Protein AF-A0A5B6VIW7-F1 (afdb_monomer)

Sequence (184 aa):
MMRLHPPIPLLLPRKAEEDIEIHNFVVPKGARVLINAWAIGRDPNFWEEPDLFLPERFIRSTIDVKGRDFGLIPFGSGRQICPGLTLAMRMLHLTLGTLIYSFDRELEDGHDAVSCNRIIPDAIRTLRHHELALPWMPVSTTWRNHRKICNLHIFTSHRLDANQYLRRTRVEQLLADVRHSSRV

Nearest PDB structures (foldseek):
  7cb9-assembly1_A  TM=9.732E-01  e=5.973E-11  Salvia miltiorrhiza
  7x2q-assembly2_B  TM=9.374E-01  e=2.120E-10  Salvia miltiorrhiza
  2w0b-assembly1_A  TM=8.637E-01  e=7.583E-05  Mycobacterium tuberculosis H37Rv
  2w09-assembly1_A  TM=8.821E-01  e=3.426E-04  Mycobacterium tuberculosis H37Rv
  1h5z-assembly1_A  TM=8.675E-01  e=3.037E-04  Mycobacterium tuberculosis

Mean predicted aligned error: 12.1 Å

Radius of gyration: 20.39 Å; Cα contacts (8 Å, |Δi|>4): 160; chains: 1; bounding box: 51×37×56 Å

Foldseek 3Di:
DCLQPQPQQFAFWDFACAFDDDPNDTDHGGDIHTHRSNVLSQPCVVDPVSNDPDPVVCVPDPDDCAAPDVSHPSQHHDPLRHLCVLVVVVCVVLVVVCVCLVDPDDDDPDDPDDPDDDDPDPVCVPPVVLPVPLNNHDPDPVNVVVSCCSDVPPRDPVNVCVCVVVSVVVVVVSVVVVVVVVVD

pLDDT: mean 78.11, std 16.55, range [30.98, 96.62]

Secondary structure (DSSP, 8-state):
-TTTS-SSTT-SPEE-SS-EEETTEEE-TT-EE---HHHHTT-TTTSSSTTS--GGGGTT----SSSSSTT--TT--GGG--TTHHHHHHHHHHHHHHHHHH--S---TT--SSS-PPP--THHHHT-HHHHSTTTS-SSHHHHHHHHHIIIIIS-HHHHHTTHHHHHHHHHHHHHHHHHHTT-

Organism: NCBI:txid47621

Solvent-accessible surface area (backbone atoms only — not comparable to full-atom values): 11213 Å² total; per-residue (Å²): 108,53,46,81,58,33,93,46,42,44,54,76,76,41,66,36,90,46,73,44,77,54,95,93,38,78,44,48,54,66,40,78,46,69,48,54,42,42,56,46,29,45,33,66,92,80,31,82,69,35,88,59,94,60,72,67,74,56,63,92,44,88,75,46,59,85,27,80,36,80,61,36,34,66,44,39,43,71,96,74,34,50,83,56,50,65,54,50,54,53,49,49,53,50,52,52,51,48,49,64,64,74,52,87,68,80,80,70,91,82,75,92,79,78,89,77,80,80,80,82,62,70,66,50,64,76,72,50,40,52,74,73,35,80,92,54,44,67,97,43,73,66,46,51,50,52,49,46,47,39,53,70,65,60,54,24,68,69,56,61,46,70,54,40,61,63,53,47,52,52,52,49,53,50,53,52,52,49,62,54,61,76,74,110

InterPro domains:
  IPR001128 Cytochrome P450 [PF00067] (1-111)
  IPR002401 Cytochrome P450, E-class, group I [PR00463] (36-60)
  IPR002401 Cytochrome P450, E-class, group I [PR00463] (72-82)
  IPR002401 Cytochrome P450, E-class, group I [PR00463] (82-105)
  IPR036396 Cytochrome P450 superfamily [G3DSA:1.10.630.10] (1-133)
  IPR036396 Cytochrome P450 superfamily [SSF48264] (2-112)

Structure (mmCIF, N/CA/C/O backbone):
data_AF-A0A5B6VIW7-F1
#
_entry.id   AF-A0A5B6VIW7-F1
#
loop_
_atom_site.group_PDB
_atom_site.id
_atom_site.type_symbol
_atom_site.label_atom_id
_atom_site.label_alt_id
_atom_site.label_comp_id
_atom_site.label_asym_id
_atom_site.label_entity_id
_atom_site.label_seq_id
_atom_site.pdbx_PDB_ins_code
_atom_site.Cartn_x
_atom_site.Cartn_y
_atom_site.Cartn_z
_atom_site.occupancy
_atom_site.B_iso_or_equiv
_atom_site.auth_seq_id
_atom_site.auth_comp_id
_atom_site.auth_asym_id
_atom_site.auth_atom_id
_atom_site.pdbx_PDB_model_num
ATOM 1 N N . MET A 1 1 ? -0.367 -3.608 -12.686 1.00 78.38 1 MET A N 1
ATOM 2 C CA . MET A 1 1 ? 0.125 -4.752 -11.876 1.00 78.38 1 MET A CA 1
ATOM 3 C C . MET A 1 1 ? -0.510 -4.829 -10.483 1.00 78.38 1 MET A C 1
ATOM 5 O O . MET A 1 1 ? -1.278 -5.750 -10.251 1.00 78.38 1 MET A O 1
ATOM 9 N N . MET A 1 2 ? -0.253 -3.889 -9.559 1.00 90.00 2 MET A N 1
ATOM 10 C CA . MET A 1 2 ? -0.663 -4.034 -8.143 1.00 90.00 2 MET A CA 1
ATOM 11 C C . MET A 1 2 ? -2.179 -4.089 -7.884 1.00 90.00 2 MET A C 1
ATOM 13 O O . MET A 1 2 ? -2.582 -4.635 -6.863 1.00 90.00 2 MET A O 1
ATOM 17 N N . ARG A 1 3 ? -3.007 -3.555 -8.795 1.00 94.69 3 ARG A N 1
ATOM 18 C CA . ARG A 1 3 ? -4.473 -3.691 -8.750 1.00 94.69 3 ARG A CA 1
ATOM 19 C C . ARG A 1 3 ? -4.905 -5.161 -8.849 1.00 94.69 3 ARG A C 1
ATOM 21 O O . ARG A 1 3 ? -5.630 -5.655 -7.997 1.00 94.69 3 ARG A O 1
ATOM 28 N N . LEU A 1 4 ? -4.413 -5.860 -9.876 1.00 89.94 4 LEU A N 1
ATOM 29 C CA . LEU A 1 4 ? -4.734 -7.265 -10.138 1.00 89.94 4 LEU A CA 1
ATOM 30 C C . LEU A 1 4 ? -3.980 -8.216 -9.205 1.00 89.94 4 LEU A C 1
ATOM 32 O O . LEU A 1 4 ? -4.540 -9.218 -8.764 1.00 89.94 4 LEU A O 1
ATOM 36 N N . HIS A 1 5 ? -2.731 -7.905 -8.865 1.00 88.56 5 HIS A N 1
ATOM 37 C CA . HIS A 1 5 ? -1.871 -8.792 -8.080 1.00 88.56 5 HIS A CA 1
ATOM 38 C C . HIS A 1 5 ? -1.312 -8.072 -6.846 1.00 88.56 5 HIS A C 1
ATOM 40 O O . HIS A 1 5 ? -0.110 -7.795 -6.782 1.00 88.56 5 HIS A O 1
ATOM 46 N N . PRO A 1 6 ? -2.156 -7.733 -5.853 1.00 90.50 6 PRO A N 1
ATOM 47 C CA . PRO A 1 6 ? -1.667 -7.147 -4.616 1.00 90.50 6 PRO A CA 1
ATOM 48 C C . PRO A 1 6 ? -0.748 -8.146 -3.881 1.00 90.50 6 PRO A C 1
ATOM 50 O O . PRO A 1 6 ? -1.121 -9.311 -3.683 1.00 90.50 6 PRO A O 1
ATOM 53 N N . PRO A 1 7 ? 0.444 -7.717 -3.419 1.00 86.69 7 PRO A N 1
ATOM 54 C CA . PRO A 1 7 ? 1.335 -8.557 -2.620 1.00 86.69 7 PRO A CA 1
ATOM 55 C C . PRO A 1 7 ? 0.690 -9.099 -1.338 1.00 86.69 7 PRO A C 1
ATOM 57 O O . PRO A 1 7 ? 1.051 -10.173 -0.872 1.00 86.69 7 PRO A O 1
ATOM 60 N N . ILE A 1 8 ? -0.288 -8.378 -0.780 1.00 90.50 8 ILE A N 1
ATOM 61 C CA . ILE A 1 8 ? -1.022 -8.768 0.429 1.00 90.50 8 ILE A CA 1
ATOM 62 C C . ILE A 1 8 ? -2.534 -8.656 0.146 1.00 90.50 8 ILE A C 1
ATOM 64 O O . ILE A 1 8 ? -3.123 -7.611 0.415 1.00 90.50 8 ILE A O 1
ATOM 68 N N . PRO A 1 9 ? -3.180 -9.701 -0.414 1.00 90.06 9 PRO A N 1
ATOM 69 C CA . PRO A 1 9 ? -4.584 -9.664 -0.852 1.00 90.06 9 PRO A CA 1
ATOM 70 C C . PRO A 1 9 ? -5.600 -9.235 0.214 1.00 90.06 9 PRO A C 1
ATOM 72 O O . PRO A 1 9 ? -6.569 -8.557 -0.114 1.00 90.06 9 PRO A O 1
ATOM 75 N N . LEU A 1 10 ? -5.362 -9.597 1.480 1.00 92.88 10 LEU A N 1
ATOM 76 C CA . LEU A 1 10 ? -6.220 -9.258 2.627 1.00 92.88 10 LEU A CA 1
ATOM 77 C C . LEU A 1 10 ? -5.643 -8.144 3.525 1.00 92.88 10 LEU A C 1
ATOM 79 O O . LEU A 1 10 ? -6.143 -7.910 4.629 1.00 92.88 10 LEU A O 1
ATOM 83 N N . LEU A 1 11 ? -4.585 -7.470 3.055 1.00 92.00 11 LEU A N 1
ATOM 84 C CA . LEU A 1 11 ? -3.765 -6.527 3.820 1.00 92.00 11 LEU A CA 1
ATOM 85 C C . LEU A 1 11 ? -3.337 -7.081 5.197 1.00 92.00 11 LEU A C 1
ATOM 87 O O . LEU A 1 11 ? -3.412 -8.278 5.476 1.00 92.00 11 LEU A O 1
ATOM 91 N N . LEU A 1 12 ? -2.783 -6.212 6.041 1.00 89.19 12 LEU A N 1
ATOM 92 C CA . LEU A 1 12 ? -2.458 -6.562 7.420 1.00 89.19 12 LEU A CA 1
ATOM 93 C C . LEU A 1 12 ? -3.722 -6.438 8.283 1.00 89.19 12 LEU A C 1
ATOM 95 O O . LEU A 1 12 ? -4.433 -5.434 8.143 1.00 89.19 12 LEU A O 1
ATOM 99 N N . PRO A 1 13 ? -4.003 -7.409 9.175 1.00 89.31 13 PRO A N 1
ATOM 100 C CA . PRO A 1 13 ? -5.191 -7.362 10.013 1.00 89.31 13 PRO A CA 1
ATOM 101 C C . PRO A 1 13 ? -5.256 -6.092 10.860 1.00 89.31 13 PRO A C 1
ATOM 103 O O . PRO A 1 13 ? -4.277 -5.698 11.493 1.00 89.31 13 PRO A O 1
ATOM 106 N N . ARG A 1 14 ? -6.435 -5.475 10.907 1.00 88.81 14 ARG A N 1
ATOM 107 C CA . ARG A 1 14 ? -6.749 -4.363 11.808 1.00 88.81 14 ARG A CA 1
ATOM 108 C C . ARG A 1 14 ? 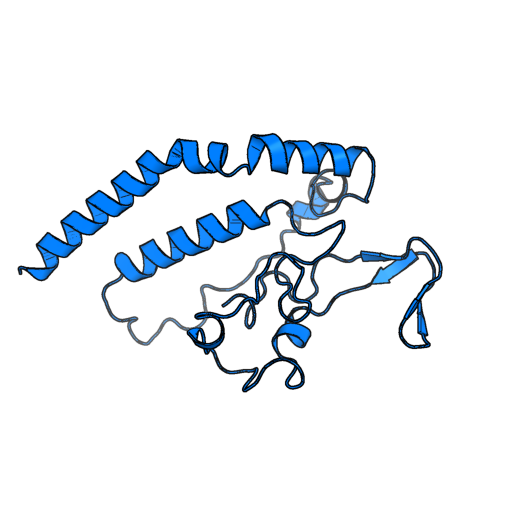-7.518 -4.881 13.019 1.00 88.81 14 ARG A C 1
ATOM 110 O O . ARG A 1 14 ? -8.103 -5.962 12.976 1.00 88.81 14 ARG A O 1
ATOM 117 N N . LYS A 1 15 ? -7.517 -4.105 14.099 1.00 88.75 15 LYS A N 1
ATOM 118 C CA . LYS A 1 15 ? -8.283 -4.384 15.314 1.00 88.75 15 LYS A CA 1
ATOM 119 C C . LYS A 1 15 ? -9.183 -3.191 15.611 1.00 88.75 15 LYS A C 1
ATOM 121 O O . LYS A 1 15 ? -8.690 -2.066 15.587 1.00 88.75 15 LYS A O 1
ATOM 126 N N . ALA A 1 16 ? -10.462 -3.437 15.876 1.00 90.88 16 ALA A N 1
ATOM 127 C CA . ALA A 1 16 ? -11.371 -2.402 16.358 1.00 90.88 16 ALA A CA 1
ATOM 128 C C . ALA A 1 16 ? -10.954 -1.969 17.776 1.00 90.88 16 ALA A C 1
ATOM 130 O O . ALA A 1 16 ? -10.774 -2.818 18.655 1.00 90.88 16 ALA A O 1
ATOM 131 N N . GLU A 1 17 ? -10.738 -0.671 17.994 1.00 89.00 17 GLU A N 1
ATOM 132 C CA . GLU A 1 17 ? -10.339 -0.133 19.309 1.00 89.00 17 GLU A CA 1
ATOM 133 C C . GLU A 1 17 ? -11.545 0.081 20.241 1.00 89.00 17 GLU A C 1
ATOM 135 O O . GLU A 1 17 ? -11.401 0.038 21.466 1.00 89.00 17 GLU A O 1
ATOM 140 N N . GLU A 1 18 ? -12.732 0.205 19.655 1.00 92.81 18 GLU A N 1
ATOM 141 C CA . GLU A 1 18 ? -14.033 0.391 20.291 1.00 92.81 18 GLU A CA 1
ATOM 142 C C . GLU A 1 18 ? -15.123 -0.285 19.449 1.00 92.81 18 GLU A C 1
ATOM 144 O O . GLU A 1 18 ? -14.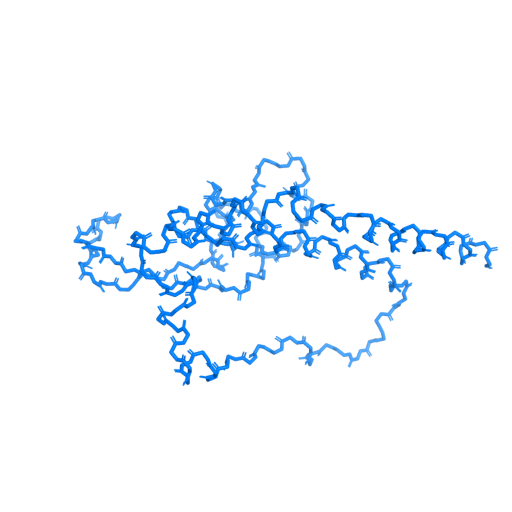847 -0.735 18.333 1.00 92.81 18 GLU A O 1
ATOM 149 N N . ASP A 1 19 ? -16.331 -0.390 20.001 1.00 95.56 19 ASP A N 1
ATOM 150 C CA . ASP A 1 19 ? -17.498 -0.830 19.239 1.00 95.56 19 ASP A CA 1
ATOM 151 C C . ASP A 1 19 ? -17.807 0.235 18.180 1.00 95.56 19 ASP A C 1
ATOM 153 O O . ASP A 1 19 ? -17.937 1.415 18.504 1.00 95.56 19 ASP A O 1
ATOM 157 N N . ILE A 1 20 ? -17.894 -0.168 16.912 1.00 94.69 20 ILE A N 1
ATOM 158 C CA . ILE A 1 20 ? -18.131 0.750 15.793 1.00 94.69 20 ILE A CA 1
ATOM 159 C C . ILE A 1 20 ? -19.186 0.192 14.846 1.00 94.69 20 ILE A C 1
ATOM 161 O O . ILE A 1 20 ? -19.167 -0.989 14.503 1.00 94.69 20 ILE A O 1
ATOM 165 N N . GLU A 1 21 ? -20.099 1.048 14.398 1.00 96.06 21 GLU A N 1
ATOM 166 C CA . GLU A 1 21 ? -21.105 0.692 13.401 1.00 96.06 21 GLU A CA 1
ATOM 167 C C . GLU A 1 21 ? -20.587 0.960 11.980 1.00 96.06 21 GLU A C 1
ATOM 169 O O . GLU A 1 21 ? -20.097 2.047 11.669 1.00 96.06 21 GLU A O 1
ATOM 174 N N . ILE A 1 22 ? -20.691 -0.042 11.104 1.00 92.56 22 ILE A N 1
ATOM 175 C CA . ILE A 1 22 ? -20.326 0.031 9.687 1.00 92.56 22 ILE A CA 1
ATOM 176 C C . ILE A 1 22 ? -21.493 -0.520 8.870 1.00 92.56 22 ILE A C 1
ATOM 178 O O . ILE A 1 22 ? -21.792 -1.706 8.960 1.00 92.56 22 ILE A O 1
ATOM 182 N N . HIS A 1 23 ? 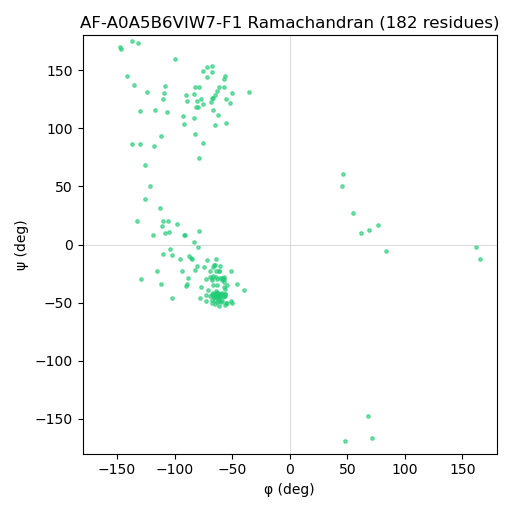-22.136 0.320 8.052 1.00 85.94 23 HIS A N 1
ATOM 183 C CA . HIS A 1 23 ? -23.263 -0.071 7.189 1.00 85.94 23 HIS A CA 1
ATOM 184 C C . HIS A 1 23 ? -24.320 -0.932 7.915 1.00 85.94 23 HIS A C 1
ATOM 186 O O . HIS A 1 23 ? -24.708 -1.989 7.423 1.00 85.94 23 HIS A O 1
ATOM 192 N N . ASN A 1 24 ? -24.769 -0.473 9.090 1.00 93.44 24 ASN A N 1
ATOM 193 C CA . ASN A 1 24 ? -25.745 -1.136 9.968 1.00 93.44 24 ASN A CA 1
ATOM 194 C C . ASN A 1 24 ? -25.256 -2.429 10.653 1.00 93.44 24 ASN A C 1
ATOM 196 O O . ASN A 1 24 ? -26.055 -3.163 11.234 1.00 93.44 24 ASN A O 1
ATOM 200 N N . PHE A 1 25 ? -23.952 -2.719 10.615 1.00 94.62 25 PHE A N 1
ATOM 201 C CA . PHE A 1 25 ? -23.336 -3.810 11.369 1.00 94.62 25 PHE A CA 1
ATOM 202 C C . PHE A 1 25 ? -22.470 -3.266 12.498 1.00 94.62 25 PHE A C 1
ATOM 204 O O . PHE A 1 25 ? -21.586 -2.443 12.270 1.00 94.62 25 PHE A O 1
ATOM 211 N N . VAL A 1 26 ? -22.666 -3.784 13.709 1.00 96.62 26 VAL A N 1
ATOM 212 C CA . VAL A 1 26 ? -21.779 -3.489 14.839 1.00 96.62 26 VAL A CA 1
ATOM 213 C C . VAL A 1 26 ? -20.547 -4.384 14.754 1.00 96.62 26 VAL A C 1
ATOM 215 O O . VAL A 1 26 ? -20.638 -5.609 14.836 1.00 96.62 26 VAL A O 1
ATOM 218 N N . VAL A 1 27 ? -19.379 -3.765 14.612 1.00 94.94 27 VAL A N 1
ATOM 219 C CA . VAL A 1 27 ? -18.077 -4.409 14.765 1.00 94.94 27 VAL A CA 1
ATOM 220 C C . VAL A 1 27 ? -17.636 -4.211 16.215 1.00 94.94 27 VAL A C 1
ATOM 222 O O . VAL A 1 27 ? -17.323 -3.082 16.599 1.00 94.94 27 VAL A O 1
ATOM 225 N N . PRO A 1 28 ? -17.604 -5.272 17.039 1.00 96.19 28 PRO A N 1
ATOM 226 C CA . PRO A 1 28 ? -17.287 -5.128 18.450 1.00 96.19 28 PRO A CA 1
ATOM 227 C C . PRO A 1 28 ? -15.808 -4.803 18.663 1.00 96.19 28 PRO A C 1
ATOM 229 O O . PRO A 1 28 ? -14.925 -5.214 17.898 1.00 96.19 28 PRO A O 1
ATOM 232 N N . LYS A 1 29 ? -15.520 -4.126 19.770 1.00 94.31 29 LYS A N 1
ATOM 233 C CA . LYS A 1 29 ? -14.179 -3.843 20.256 1.00 94.31 29 LYS A CA 1
ATOM 234 C C . LYS A 1 29 ? -13.354 -5.121 20.290 1.00 94.31 29 LYS A C 1
ATOM 236 O O . LYS A 1 29 ? -13.730 -6.148 20.847 1.00 94.31 29 LYS A O 1
ATOM 241 N N . GLY A 1 30 ? -12.163 -5.034 19.720 1.00 83.62 30 GLY A N 1
ATOM 242 C CA . GLY A 1 30 ? -11.226 -6.140 19.641 1.00 83.62 30 GLY A CA 1
ATOM 243 C C . GLY A 1 30 ? -11.448 -7.099 18.477 1.00 83.62 30 GLY A C 1
ATOM 244 O O . GLY A 1 30 ? -10.577 -7.946 18.260 1.00 83.62 30 GLY A O 1
ATOM 245 N N . ALA A 1 31 ? -12.518 -6.934 17.692 1.00 90.38 31 ALA A N 1
ATOM 246 C CA . ALA A 1 31 ? -12.707 -7.676 16.454 1.00 90.38 31 ALA A CA 1
ATOM 247 C C . ALA A 1 31 ? -11.529 -7.465 15.498 1.00 90.38 31 ALA A C 1
ATOM 249 O O . ALA A 1 31 ? -10.968 -6.369 15.382 1.00 90.38 31 ALA A O 1
ATOM 250 N N . ARG A 1 32 ? -11.165 -8.540 14.795 1.00 90.25 32 ARG A N 1
ATOM 251 C CA . ARG A 1 32 ? -10.155 -8.510 13.742 1.00 90.25 32 ARG A CA 1
ATOM 252 C C . ARG A 1 32 ? -10.831 -8.185 12.417 1.00 90.25 32 ARG A C 1
ATOM 254 O O . ARG A 1 32 ? -11.714 -8.916 11.987 1.00 90.25 32 ARG A O 1
ATOM 261 N N . VAL A 1 33 ? -10.373 -7.128 11.761 1.00 89.50 33 VAL A N 1
ATOM 262 C CA . VAL A 1 33 ? -10.898 -6.667 10.474 1.00 89.50 33 VAL A CA 1
ATOM 263 C C . VAL A 1 33 ? -9.853 -6.921 9.394 1.00 89.50 33 VAL A C 1
ATOM 265 O O . VAL A 1 33 ? -8.703 -6.489 9.514 1.00 89.50 33 VAL A O 1
ATOM 268 N N . LEU A 1 34 ? -10.248 -7.637 8.344 1.00 92.25 34 LEU A N 1
ATOM 269 C CA . LEU A 1 34 ? -9.435 -7.895 7.157 1.00 92.25 34 LEU A CA 1
ATOM 270 C C . LEU A 1 34 ? -10.000 -7.084 5.995 1.00 92.25 34 LEU A C 1
ATOM 272 O O . LEU A 1 34 ? -11.211 -7.042 5.803 1.00 92.25 34 LEU A O 1
ATOM 276 N N . ILE A 1 35 ? -9.125 -6.447 5.220 1.00 94.50 35 ILE A N 1
ATOM 277 C CA . ILE A 1 35 ? -9.533 -5.632 4.073 1.00 94.50 35 ILE A CA 1
ATOM 278 C C . ILE A 1 35 ? -9.173 -6.404 2.815 1.00 94.50 35 ILE A C 1
ATOM 280 O O . ILE A 1 35 ? -7.994 -6.603 2.525 1.00 94.50 35 ILE A O 1
ATOM 284 N N . ASN A 1 36 ? -10.181 -6.820 2.055 1.00 95.69 36 ASN A N 1
ATOM 285 C CA . ASN A 1 36 ? -9.981 -7.589 0.834 1.00 95.69 36 ASN A CA 1
ATOM 286 C C . ASN A 1 36 ? -9.572 -6.680 -0.339 1.00 95.69 36 ASN A C 1
ATOM 288 O O . ASN A 1 36 ? -10.365 -6.386 -1.231 1.00 95.69 36 ASN A O 1
ATOM 292 N N . ALA A 1 37 ? -8.318 -6.225 -0.331 1.00 95.81 37 ALA A N 1
ATOM 293 C CA . ALA A 1 37 ? -7.744 -5.401 -1.393 1.00 95.81 37 ALA A CA 1
ATOM 294 C C . ALA A 1 37 ? -7.778 -6.095 -2.767 1.00 95.81 37 ALA A C 1
ATOM 296 O O . ALA A 1 37 ? -7.868 -5.414 -3.785 1.00 95.81 37 ALA A O 1
ATOM 297 N N . TRP A 1 38 ? -7.731 -7.433 -2.807 1.00 94.69 38 TRP A N 1
ATOM 298 C CA . TRP A 1 38 ? -7.874 -8.198 -4.050 1.00 94.69 38 TRP A CA 1
ATOM 299 C C . TRP A 1 38 ? -9.271 -8.070 -4.662 1.00 94.69 38 TRP A C 1
ATOM 301 O O . TRP A 1 38 ? -9.368 -7.847 -5.868 1.00 94.69 38 TRP A O 1
ATOM 311 N N . ALA A 1 39 ? -10.323 -8.163 -3.840 1.00 94.06 39 ALA A N 1
ATOM 312 C CA . ALA A 1 39 ? -11.702 -7.984 -4.294 1.00 94.06 39 ALA A CA 1
ATOM 313 C C . ALA A 1 39 ? -11.975 -6.528 -4.682 1.00 94.06 39 ALA A C 1
ATOM 315 O O . ALA A 1 39 ? -12.512 -6.279 -5.751 1.00 94.06 39 ALA A O 1
ATOM 316 N N . ILE A 1 40 ? -11.520 -5.566 -3.872 1.00 96.38 40 ILE A N 1
ATOM 317 C CA . ILE A 1 40 ? -11.636 -4.128 -4.171 1.00 96.38 40 ILE A CA 1
ATOM 318 C C . ILE A 1 40 ? -10.982 -3.791 -5.516 1.00 96.38 40 ILE A C 1
ATOM 320 O O . ILE A 1 40 ? -11.552 -3.079 -6.338 1.00 96.38 40 ILE A O 1
ATOM 324 N N . GLY A 1 41 ? -9.791 -4.338 -5.775 1.00 95.06 41 GLY A N 1
ATOM 325 C CA . GLY A 1 41 ? -9.097 -4.150 -7.045 1.00 95.06 41 GLY A CA 1
ATOM 326 C C . GLY A 1 41 ? -9.829 -4.744 -8.251 1.00 95.06 41 GLY A C 1
ATOM 327 O O . GLY A 1 41 ? -9.436 -4.437 -9.371 1.00 95.06 41 GLY A O 1
ATOM 328 N N . ARG A 1 42 ? -10.858 -5.575 -8.046 1.00 94.88 42 ARG A N 1
ATOM 329 C CA . ARG A 1 42 ? -11.665 -6.248 -9.077 1.00 94.88 42 ARG A CA 1
ATOM 330 C C . ARG A 1 42 ? -13.145 -5.877 -9.038 1.00 94.88 42 ARG A C 1
ATOM 332 O O . ARG A 1 42 ? -13.934 -6.494 -9.740 1.00 94.88 42 ARG A O 1
ATOM 339 N N . ASP A 1 43 ? -13.532 -4.902 -8.225 1.00 95.62 43 ASP A N 1
ATOM 340 C CA . ASP A 1 43 ? -14.932 -4.514 -8.114 1.00 95.62 43 ASP A CA 1
ATOM 341 C C . ASP A 1 43 ? -15.414 -3.890 -9.438 1.00 95.62 43 ASP A C 1
ATOM 343 O O . ASP A 1 43 ? -14.904 -2.825 -9.807 1.00 95.62 43 ASP A O 1
ATOM 347 N N . PRO A 1 44 ? -16.378 -4.504 -10.154 1.00 95.75 44 PRO A N 1
ATOM 348 C CA . PRO A 1 44 ? -16.897 -3.962 -11.408 1.00 95.75 44 PRO A CA 1
ATOM 349 C C . PRO A 1 44 ? -17.646 -2.636 -11.218 1.00 95.75 44 PRO A C 1
ATOM 351 O O . PRO A 1 44 ? -17.812 -1.892 -12.179 1.00 95.75 44 PRO A O 1
ATOM 354 N N . ASN A 1 45 ? -18.069 -2.303 -9.991 1.00 94.69 45 ASN A N 1
ATOM 355 C CA . ASN A 1 45 ? -18.690 -1.010 -9.697 1.00 94.69 45 ASN A CA 1
ATOM 356 C C . ASN A 1 45 ? -17.671 0.139 -9.668 1.00 94.69 45 ASN A C 1
ATOM 358 O O . ASN A 1 45 ? -18.057 1.302 -9.760 1.00 94.69 45 ASN A O 1
ATOM 362 N N . PHE A 1 46 ? -16.379 -0.172 -9.514 1.00 93.94 46 PHE A N 1
ATOM 363 C CA . PHE A 1 46 ? -15.301 0.819 -9.483 1.00 93.94 46 PHE A CA 1
ATOM 364 C C . PHE A 1 46 ? -14.383 0.725 -10.709 1.00 93.94 46 PHE A C 1
ATOM 366 O O . PHE A 1 46 ? -13.869 1.739 -11.181 1.00 93.94 46 PHE A O 1
ATOM 373 N N . TRP A 1 47 ? -14.156 -0.482 -11.231 1.00 94.62 47 TRP A N 1
ATOM 374 C CA . TRP A 1 47 ? -13.248 -0.746 -12.342 1.00 94.62 47 TRP A CA 1
ATOM 375 C C . TRP A 1 47 ? -14.003 -1.297 -13.551 1.00 94.62 47 TRP A C 1
ATOM 377 O O . TRP A 1 47 ? -14.491 -2.421 -13.518 1.00 94.62 47 TRP A O 1
ATOM 387 N N . GLU A 1 48 ? -14.007 -0.548 -14.653 1.00 94.00 48 GLU A N 1
ATOM 388 C CA . GLU A 1 48 ? -14.414 -1.066 -15.965 1.00 94.00 48 GLU A CA 1
ATOM 389 C C . GLU A 1 48 ? -13.479 -2.204 -16.394 1.00 94.00 48 GLU A C 1
ATOM 391 O O . GLU A 1 48 ? -12.264 -2.070 -16.242 1.00 94.00 48 GLU A O 1
ATOM 396 N N . GLU A 1 49 ? -14.019 -3.311 -16.907 1.00 93.62 49 GLU A N 1
ATOM 397 C CA . GLU A 1 49 ? -13.250 -4.510 -17.286 1.00 93.62 49 GLU A CA 1
ATOM 398 C C . GLU A 1 49 ? -12.238 -4.932 -16.194 1.00 93.62 49 GLU A C 1
ATOM 400 O O . GLU A 1 49 ? -11.016 -4.910 -16.405 1.00 93.62 49 GLU A O 1
ATOM 405 N N . PRO A 1 50 ? -12.723 -5.266 -14.981 1.00 93.06 50 PRO A N 1
ATOM 406 C CA . PRO A 1 50 ? -11.884 -5.371 -13.792 1.00 93.06 50 PRO A CA 1
ATOM 407 C C . PRO A 1 50 ? -10.827 -6.471 -13.899 1.00 93.06 50 PRO A C 1
ATOM 409 O O . PRO A 1 50 ? -9.747 -6.333 -13.330 1.00 93.06 50 PRO A O 1
ATOM 412 N N . ASP A 1 51 ? -11.072 -7.540 -14.644 1.00 90.00 51 ASP A N 1
ATOM 413 C CA . ASP A 1 51 ? -10.128 -8.655 -14.735 1.00 90.00 51 ASP A CA 1
ATOM 414 C C . ASP A 1 51 ? -9.036 -8.452 -15.792 1.00 90.00 51 ASP A C 1
ATOM 416 O O . ASP A 1 51 ? -8.014 -9.138 -15.757 1.00 90.00 51 ASP A O 1
ATOM 420 N N . LEU A 1 52 ? -9.183 -7.460 -16.679 1.00 87.12 52 LEU A N 1
ATOM 421 C CA . LEU A 1 52 ? -8.201 -7.206 -17.726 1.00 87.12 52 LEU A CA 1
ATOM 422 C C . LEU A 1 52 ? -6.976 -6.448 -17.203 1.00 87.12 52 LEU A C 1
ATOM 424 O O . LEU A 1 52 ? -7.061 -5.442 -16.480 1.00 87.12 52 LEU A O 1
ATOM 428 N N . PHE A 1 53 ? -5.796 -6.907 -17.622 1.00 88.81 53 PHE A N 1
ATOM 429 C CA . PHE A 1 53 ? -4.555 -6.159 -17.459 1.00 88.81 53 PHE A CA 1
ATOM 430 C C . PHE A 1 53 ? -4.515 -5.022 -18.485 1.00 88.81 53 PHE A C 1
ATOM 432 O O . PHE A 1 53 ? -3.987 -5.171 -19.577 1.00 88.81 53 PHE A O 1
ATOM 439 N N . LEU A 1 54 ? -5.085 -3.879 -18.103 1.00 88.50 54 LEU A N 1
ATOM 440 C CA . LEU A 1 54 ? -5.128 -2.655 -18.909 1.00 88.50 54 LEU A CA 1
ATOM 441 C C . LEU A 1 54 ? -4.370 -1.532 -18.184 1.00 88.50 54 LEU A C 1
ATOM 443 O O . LEU A 1 54 ? -4.997 -0.801 -17.410 1.00 88.50 54 LEU A O 1
ATOM 447 N N . PRO A 1 55 ? -3.031 -1.421 -18.323 1.00 87.56 55 PRO A N 1
ATOM 448 C CA . PRO A 1 55 ? -2.239 -0.336 -17.733 1.00 87.56 55 PRO A CA 1
ATOM 449 C C . PRO A 1 55 ? -2.685 1.065 -18.166 1.00 87.56 55 PRO A C 1
ATOM 451 O O . PRO A 1 55 ? -2.568 2.012 -17.387 1.00 87.56 55 PRO A O 1
ATOM 454 N N . GLU A 1 56 ? -3.230 1.188 -19.374 1.00 88.00 56 GLU A N 1
ATOM 455 C CA . GLU A 1 56 ? -3.627 2.435 -20.028 1.00 88.00 56 GLU A CA 1
ATOM 456 C C . GLU A 1 56 ? -4.650 3.218 -19.204 1.00 88.00 56 GLU A C 1
ATOM 458 O O . GLU A 1 56 ? -4.607 4.445 -19.189 1.00 88.00 56 GLU A O 1
ATOM 463 N N . ARG A 1 57 ? -5.493 2.537 -18.414 1.00 91.12 57 ARG A N 1
ATOM 464 C CA . ARG A 1 57 ? -6.468 3.184 -17.512 1.00 91.12 57 ARG A CA 1
ATOM 465 C C . ARG A 1 57 ? -5.836 4.089 -16.452 1.00 91.12 57 ARG A C 1
ATOM 467 O O . ARG A 1 57 ? -6.528 4.882 -15.821 1.00 91.12 57 ARG A O 1
ATOM 474 N N . PHE A 1 58 ? -4.539 3.929 -16.196 1.00 90.62 58 PHE A N 1
ATOM 475 C CA . PHE A 1 58 ? -3.792 4.761 -15.255 1.00 90.62 58 PHE A CA 1
ATOM 476 C C . PHE A 1 58 ? -3.064 5.918 -15.944 1.00 90.62 58 PHE A C 1
ATOM 478 O O . PHE A 1 58 ? -2.616 6.846 -15.271 1.00 90.62 58 PHE A O 1
ATOM 485 N N . ILE A 1 59 ? -2.956 5.907 -17.275 1.00 88.38 59 ILE A N 1
ATOM 486 C CA . ILE A 1 59 ? -2.346 7.000 -18.031 1.00 88.38 59 ILE A CA 1
ATOM 487 C C . ILE A 1 59 ? -3.269 8.214 -17.918 1.00 88.38 59 ILE A C 1
ATOM 489 O O . ILE A 1 59 ? -4.443 8.142 -18.260 1.00 88.38 59 ILE A O 1
ATOM 493 N N . ARG A 1 60 ? -2.738 9.338 -17.416 1.00 83.31 60 ARG A N 1
ATOM 494 C CA . ARG A 1 60 ? -3.494 10.581 -17.139 1.00 83.31 60 ARG A CA 1
ATOM 495 C C . ARG A 1 60 ? -4.612 10.446 -16.093 1.00 83.31 60 ARG A C 1
ATOM 497 O O . ARG A 1 60 ? -5.366 11.395 -15.900 1.00 83.31 6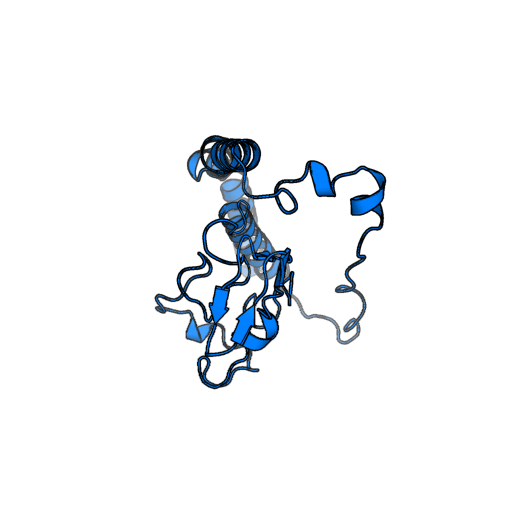0 ARG A O 1
ATOM 504 N N . SER A 1 61 ? -4.688 9.321 -15.387 1.00 88.44 61 SER A N 1
ATOM 505 C CA . SER A 1 61 ? -5.567 9.178 -14.229 1.00 88.44 61 SER A CA 1
ATOM 506 C C . SER A 1 61 ? -4.990 9.915 -13.021 1.00 88.44 61 SER A C 1
ATOM 508 O O . SER A 1 61 ? -3.773 10.021 -12.857 1.00 88.44 61 SER A O 1
ATOM 510 N N . THR A 1 62 ? -5.868 10.406 -12.151 1.00 92.06 62 THR A N 1
ATOM 511 C CA . THR A 1 62 ? -5.491 1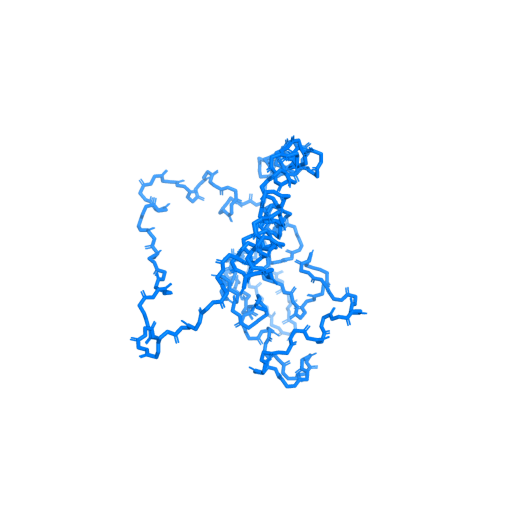0.955 -10.842 1.00 92.06 62 THR A CA 1
ATOM 512 C C . THR A 1 62 ? -5.383 9.883 -9.761 1.00 92.06 62 THR A C 1
ATOM 514 O O . THR A 1 62 ? -4.877 10.184 -8.681 1.00 92.06 62 THR A O 1
ATOM 517 N N . ILE A 1 63 ? -5.852 8.659 -10.039 1.00 92.75 63 ILE A N 1
ATOM 518 C CA . ILE A 1 63 ? -5.850 7.547 -9.087 1.00 92.75 63 ILE A CA 1
ATOM 519 C C . ILE A 1 63 ? -4.409 7.171 -8.751 1.00 92.75 63 ILE A C 1
ATOM 521 O O . ILE A 1 63 ? -3.600 6.899 -9.643 1.00 92.75 63 ILE A O 1
ATOM 525 N N . ASP A 1 64 ? -4.097 7.090 -7.461 1.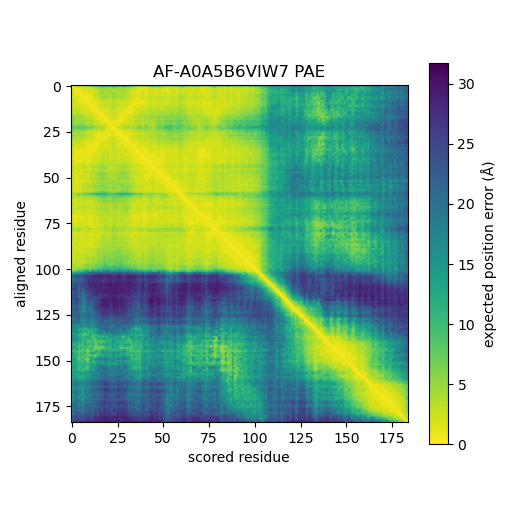00 91.25 64 ASP A N 1
ATOM 526 C CA . ASP A 1 64 ? -2.792 6.653 -6.993 1.00 91.25 64 ASP A CA 1
ATOM 527 C C . ASP A 1 64 ? -2.861 5.595 -5.885 1.00 91.25 64 ASP A C 1
ATOM 529 O O . ASP A 1 64 ? -3.908 5.201 -5.383 1.00 91.25 64 ASP A O 1
ATOM 533 N N . VAL A 1 65 ? -1.689 5.073 -5.523 1.00 93.50 65 VAL A N 1
ATOM 534 C CA . VAL A 1 65 ? -1.550 4.021 -4.507 1.00 93.50 65 VAL A CA 1
ATOM 535 C C . VAL A 1 65 ? -1.310 4.574 -3.101 1.00 93.50 65 VAL A C 1
ATOM 537 O O . VAL A 1 65 ? -0.999 3.810 -2.186 1.00 93.50 65 VAL A O 1
ATOM 540 N N . LYS A 1 66 ? -1.408 5.897 -2.899 1.00 92.12 66 LYS A N 1
ATOM 541 C CA . LYS A 1 66 ? -1.108 6.580 -1.624 1.00 92.12 66 LYS A CA 1
ATOM 542 C C . LYS A 1 66 ? -2.243 6.460 -0.607 1.00 92.12 66 LYS A C 1
ATOM 544 O O . LYS A 1 66 ? -2.218 7.135 0.423 1.00 92.1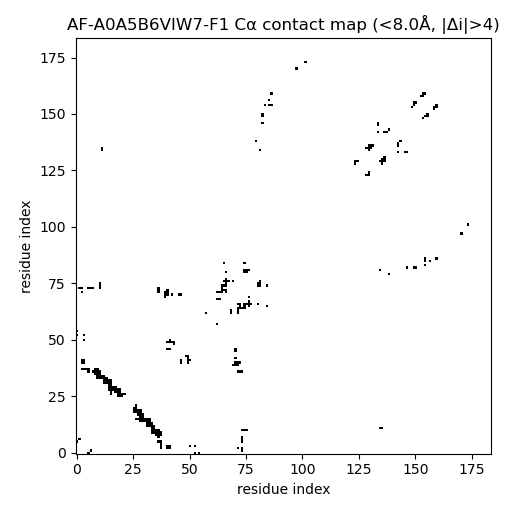2 66 LYS A O 1
ATOM 549 N N . GLY A 1 67 ? -3.218 5.594 -0.880 1.00 92.31 67 GLY A N 1
ATOM 550 C CA . GLY A 1 67 ? -4.313 5.257 0.019 1.00 92.31 67 GLY A CA 1
ATOM 551 C C . GLY A 1 67 ? -5.408 6.317 0.092 1.00 92.31 67 GLY A C 1
ATOM 552 O O . GLY A 1 67 ? -6.170 6.302 1.055 1.00 92.31 67 GLY A O 1
ATOM 553 N N . ARG A 1 68 ? -5.471 7.245 -0.870 1.00 93.94 68 ARG A N 1
ATOM 554 C CA . ARG A 1 68 ? -6.569 8.220 -0.993 1.00 93.94 68 ARG A CA 1
ATOM 555 C C . ARG A 1 68 ? -7.701 7.677 -1.861 1.00 93.94 68 ARG A C 1
ATOM 557 O O . ARG A 1 68 ? -8.861 7.920 -1.555 1.00 93.94 68 ARG A O 1
ATOM 564 N N . ASP A 1 69 ? -7.353 6.890 -2.874 1.00 94.31 69 ASP A N 1
ATOM 565 C CA . ASP A 1 69 ? -8.299 6.219 -3.756 1.00 94.31 69 ASP A CA 1
ATOM 566 C C . ASP A 1 69 ? -8.613 4.820 -3.220 1.00 94.31 69 ASP A C 1
ATOM 568 O O . ASP A 1 69 ? -7.810 3.892 -3.329 1.00 94.31 69 ASP A O 1
ATOM 572 N N . PHE A 1 70 ? -9.787 4.652 -2.608 1.00 94.75 70 PHE A N 1
ATOM 573 C CA . PHE A 1 70 ? -10.132 3.394 -1.938 1.00 94.75 70 PHE A CA 1
ATOM 574 C C . PHE A 1 70 ? -10.293 2.205 -2.888 1.00 94.75 70 PHE A C 1
ATOM 576 O O . PHE A 1 70 ? -10.125 1.077 -2.438 1.00 94.75 70 PHE A O 1
ATOM 583 N N . GLY A 1 71 ? -10.508 2.435 -4.187 1.00 93.94 71 GLY A N 1
ATOM 584 C CA . GLY A 1 71 ? -10.480 1.379 -5.202 1.00 93.94 71 GLY A CA 1
ATOM 585 C C . GLY A 1 71 ? -9.079 0.831 -5.511 1.00 93.94 71 GLY A C 1
ATOM 586 O O . GLY A 1 71 ? -8.961 -0.225 -6.133 1.00 93.94 71 GLY A O 1
ATOM 587 N N . LEU A 1 72 ? -8.005 1.502 -5.065 1.00 96.06 72 LEU A N 1
ATOM 588 C CA . LEU A 1 72 ? -6.617 1.073 -5.259 1.00 96.06 72 LEU A CA 1
ATOM 589 C C . LEU A 1 72 ? -5.771 1.248 -3.986 1.00 96.06 72 LEU A C 1
ATOM 591 O O . LEU A 1 72 ? -5.030 2.214 -3.818 1.00 96.06 72 LEU A O 1
ATOM 595 N N . ILE A 1 73 ? -5.796 0.245 -3.107 1.00 96.44 73 ILE A N 1
ATOM 596 C CA . ILE A 1 73 ? -5.096 0.286 -1.808 1.00 96.44 73 ILE A CA 1
ATOM 597 C C . ILE A 1 73 ? -4.058 -0.836 -1.605 1.00 96.44 73 ILE A C 1
ATOM 599 O O . ILE A 1 73 ? -4.047 -1.476 -0.551 1.00 96.44 73 ILE A O 1
ATOM 603 N N . PRO A 1 74 ? -3.123 -1.081 -2.548 1.00 94.94 74 PRO A N 1
ATOM 604 C CA . PRO A 1 74 ? -2.144 -2.170 -2.422 1.00 94.94 74 PRO A CA 1
ATOM 605 C C . PRO A 1 74 ? -1.166 -1.989 -1.246 1.00 94.94 74 PRO A C 1
ATOM 607 O O . PRO A 1 74 ? -0.541 -2.950 -0.805 1.00 94.94 74 PRO A O 1
ATOM 610 N N . PHE A 1 75 ? -1.053 -0.769 -0.713 1.00 95.56 75 PHE A N 1
ATOM 611 C CA . PHE A 1 75 ? -0.250 -0.426 0.466 1.00 95.56 75 PHE A CA 1
ATOM 612 C C . PHE A 1 75 ? -1.103 -0.117 1.709 1.00 95.56 75 PHE A C 1
ATOM 614 O O . PHE A 1 75 ? -0.583 0.359 2.724 1.00 95.56 75 PHE A O 1
ATOM 621 N N . GLY A 1 76 ? -2.409 -0.383 1.637 1.00 94.38 76 GLY A N 1
ATOM 622 C CA . GLY A 1 76 ? -3.393 0.044 2.622 1.00 94.38 76 GLY A CA 1
ATOM 623 C C . GLY A 1 76 ? -3.669 1.548 2.588 1.00 94.38 76 GLY A C 1
ATOM 624 O O . GLY A 1 76 ? -3.302 2.256 1.654 1.00 94.38 76 GLY A O 1
ATOM 625 N N . SER A 1 77 ? -4.342 2.034 3.630 1.00 94.62 77 SER A N 1
ATOM 626 C CA . SER A 1 77 ? -4.747 3.434 3.765 1.00 94.62 77 SER A CA 1
ATOM 627 C C . SER A 1 77 ? -4.726 3.891 5.234 1.00 94.62 77 SER A C 1
ATOM 629 O O . SER A 1 77 ? -4.581 3.094 6.178 1.00 94.62 77 SER A O 1
ATOM 631 N N . GLY A 1 78 ? -4.843 5.207 5.414 1.00 91.62 78 GLY A N 1
ATOM 632 C CA . GLY A 1 78 ? -5.044 5.875 6.689 1.00 91.62 78 GLY A CA 1
ATOM 633 C C . GLY A 1 78 ? -3.845 5.787 7.627 1.00 91.62 78 GLY A C 1
ATOM 634 O O . GLY A 1 78 ? -2.680 5.759 7.217 1.00 91.62 78 GLY A O 1
ATOM 635 N N . ARG A 1 79 ? -4.141 5.739 8.931 1.00 86.62 79 ARG A N 1
ATOM 636 C CA . ARG A 1 79 ? -3.123 5.819 9.988 1.00 86.62 79 ARG A CA 1
ATOM 637 C C . ARG A 1 79 ? -2.081 4.714 9.900 1.00 86.62 79 ARG A C 1
ATOM 639 O O . ARG A 1 79 ? -0.951 4.995 10.239 1.00 86.62 79 ARG A O 1
ATOM 646 N N . GLN A 1 80 ? -2.394 3.518 9.402 1.00 87.38 80 GLN A N 1
ATOM 647 C CA . GLN A 1 80 ? -1.414 2.427 9.260 1.00 87.38 80 GLN A CA 1
ATOM 648 C C . GLN A 1 80 ? -1.109 2.088 7.790 1.00 87.38 80 GLN A C 1
ATOM 650 O O . GLN A 1 80 ? -0.843 0.936 7.462 1.00 87.38 80 GLN A O 1
ATOM 655 N N . ILE A 1 81 ? -1.163 3.070 6.881 1.00 92.94 81 ILE A N 1
ATOM 656 C CA . ILE A 1 81 ? -0.624 2.879 5.524 1.00 92.94 81 ILE A CA 1
ATOM 657 C C . ILE A 1 81 ? 0.858 2.468 5.580 1.00 92.94 81 ILE A C 1
ATOM 659 O O . ILE A 1 81 ? 1.595 2.939 6.455 1.00 92.94 81 ILE A O 1
ATOM 663 N N . CYS A 1 82 ? 1.280 1.605 4.649 1.00 91.88 82 CYS A N 1
ATOM 664 C CA . CYS A 1 82 ? 2.643 1.085 4.569 1.00 91.88 82 CYS A CA 1
ATOM 665 C C . CYS A 1 82 ? 3.684 2.223 4.580 1.00 91.88 82 CYS A C 1
ATOM 667 O O . CYS A 1 82 ? 3.676 3.066 3.677 1.00 91.88 82 CYS A O 1
ATOM 669 N N . PRO A 1 83 ? 4.626 2.243 5.541 1.00 89.12 83 PRO A N 1
ATOM 670 C CA . PRO A 1 83 ? 5.684 3.254 5.566 1.00 89.12 83 PRO A CA 1
ATOM 671 C C . PRO A 1 83 ? 6.689 3.076 4.416 1.00 89.12 83 PRO A C 1
ATOM 673 O O . PRO A 1 83 ? 7.347 4.029 4.016 1.00 89.12 83 PRO A O 1
ATOM 676 N N . GLY A 1 84 ? 6.792 1.866 3.857 1.00 89.94 84 GLY A N 1
ATOM 677 C CA . GLY A 1 84 ? 7.699 1.538 2.758 1.00 89.94 84 GLY A CA 1
ATOM 678 C C . GLY A 1 84 ? 7.181 1.893 1.362 1.00 89.94 84 GLY A C 1
ATOM 679 O O . GLY A 1 84 ? 7.880 1.602 0.396 1.00 89.94 84 GLY A O 1
ATOM 680 N N . LEU A 1 85 ? 5.995 2.505 1.226 1.00 91.62 85 LEU A N 1
ATOM 681 C CA . LEU A 1 85 ? 5.367 2.804 -0.071 1.00 91.62 85 LEU A CA 1
ATOM 682 C C . LEU A 1 85 ? 6.325 3.519 -1.032 1.00 91.62 85 LEU A C 1
ATOM 684 O O . LEU A 1 85 ? 6.504 3.082 -2.166 1.00 91.62 85 LEU A O 1
ATOM 688 N N . THR A 1 86 ? 6.972 4.597 -0.579 1.00 89.31 86 THR A N 1
ATOM 689 C CA . THR A 1 86 ? 7.859 5.407 -1.429 1.00 89.31 86 THR A CA 1
ATOM 690 C C . THR A 1 86 ? 9.036 4.593 -1.961 1.00 89.31 86 THR A C 1
ATOM 692 O O . THR A 1 86 ? 9.372 4.686 -3.142 1.00 89.31 86 THR A O 1
ATOM 695 N N . LEU A 1 87 ? 9.649 3.777 -1.099 1.00 88.62 87 LEU A N 1
ATOM 696 C CA . LEU A 1 87 ? 10.753 2.902 -1.480 1.00 88.62 87 LEU A CA 1
ATOM 697 C C . LEU A 1 87 ? 10.270 1.806 -2.438 1.00 88.62 87 LEU A C 1
ATOM 699 O O . LEU A 1 87 ? 10.874 1.617 -3.489 1.00 88.62 87 LEU A O 1
ATOM 703 N N . ALA A 1 88 ? 9.160 1.140 -2.115 1.00 88.75 88 ALA A N 1
ATOM 704 C CA . ALA A 1 88 ? 8.583 0.076 -2.930 1.00 88.75 88 ALA A CA 1
ATOM 705 C C . ALA A 1 88 ? 8.251 0.556 -4.348 1.00 88.75 88 ALA A C 1
ATOM 707 O O . ALA A 1 88 ? 8.633 -0.099 -5.311 1.00 88.75 88 ALA A O 1
ATOM 708 N N . MET A 1 89 ? 7.626 1.729 -4.491 1.00 89.31 89 MET A N 1
ATOM 709 C CA . MET A 1 89 ? 7.314 2.303 -5.804 1.00 89.31 89 MET A CA 1
ATOM 710 C C . MET A 1 89 ? 8.568 2.625 -6.617 1.00 89.31 89 MET A C 1
ATOM 712 O O . MET A 1 89 ? 8.614 2.359 -7.814 1.00 89.31 89 MET A O 1
ATOM 716 N N . ARG A 1 90 ? 9.604 3.177 -5.976 1.00 85.38 90 ARG A N 1
ATOM 717 C CA . ARG A 1 90 ? 10.878 3.474 -6.645 1.00 85.38 90 ARG A CA 1
ATOM 718 C C . ARG A 1 90 ? 11.584 2.197 -7.094 1.00 85.38 90 ARG A C 1
ATOM 720 O O . ARG A 1 90 ? 12.039 2.147 -8.230 1.00 85.38 90 ARG A O 1
ATOM 727 N N . MET A 1 91 ? 11.646 1.179 -6.237 1.00 86.38 91 MET A N 1
ATOM 728 C CA . MET A 1 91 ? 12.233 -0.115 -6.594 1.00 86.38 91 MET A CA 1
ATOM 729 C C . MET A 1 91 ? 11.445 -0.787 -7.716 1.00 86.38 91 MET A C 1
ATOM 731 O O . MET A 1 91 ? 12.052 -1.211 -8.685 1.00 86.38 91 MET A O 1
ATOM 735 N N . LEU A 1 92 ? 10.110 -0.802 -7.643 1.00 85.75 92 LEU A N 1
ATOM 736 C CA . LEU A 1 92 ? 9.265 -1.410 -8.670 1.00 85.75 92 LEU A CA 1
ATOM 737 C C . LEU A 1 92 ? 9.498 -0.777 -10.046 1.00 85.75 92 LEU A C 1
ATOM 739 O O . LEU A 1 92 ? 9.713 -1.504 -11.008 1.00 85.75 92 LEU A O 1
ATOM 743 N N . HIS A 1 93 ? 9.498 0.557 -10.145 1.00 82.56 93 HIS A N 1
ATOM 744 C CA . HIS A 1 93 ? 9.748 1.235 -11.420 1.00 82.56 93 HIS A CA 1
ATOM 745 C C . HIS A 1 93 ? 11.162 0.981 -11.956 1.00 82.56 93 HIS A C 1
ATOM 747 O O . HIS A 1 93 ? 11.322 0.783 -13.155 1.00 82.56 93 HIS A O 1
ATOM 753 N N . LEU A 1 94 ? 12.179 0.973 -11.086 1.00 80.44 94 LEU A N 1
ATOM 754 C CA . LEU A 1 94 ? 13.560 0.704 -11.492 1.00 80.44 94 LEU A CA 1
ATOM 755 C C . LEU A 1 94 ? 13.735 -0.737 -11.954 1.00 80.44 94 LEU A C 1
ATOM 757 O O . LEU A 1 94 ? 14.251 -0.955 -13.038 1.00 80.44 94 LEU A O 1
ATOM 761 N N . THR A 1 95 ? 13.284 -1.708 -11.160 1.00 76.69 95 THR A N 1
ATOM 762 C CA . THR A 1 95 ? 13.378 -3.128 -11.499 1.00 76.69 95 THR A CA 1
ATOM 763 C C . THR A 1 95 ? 12.600 -3.427 -12.769 1.00 76.69 95 THR A C 1
ATOM 765 O O . THR A 1 95 ? 13.154 -4.054 -13.658 1.00 76.69 95 THR A O 1
ATOM 768 N N . LEU A 1 96 ? 11.361 -2.943 -12.901 1.00 79.50 96 LEU A N 1
ATOM 769 C CA . LEU A 1 96 ? 10.573 -3.150 -14.115 1.00 79.50 96 LEU A CA 1
ATOM 770 C C . LEU A 1 96 ? 11.235 -2.495 -15.332 1.00 79.50 96 LEU A C 1
ATOM 772 O O . LEU A 1 96 ? 11.339 -3.130 -16.374 1.00 79.50 96 LEU A O 1
ATOM 776 N N . GLY A 1 97 ? 11.726 -1.260 -15.188 1.00 76.81 97 GLY A N 1
ATOM 777 C CA . GLY A 1 97 ? 12.458 -0.569 -16.247 1.00 76.81 97 GLY A CA 1
ATOM 778 C C . GLY A 1 97 ? 13.726 -1.315 -16.657 1.00 76.81 97 GLY A C 1
ATOM 779 O O . GLY A 1 97 ? 13.950 -1.507 -17.842 1.00 76.81 97 GLY A O 1
ATOM 780 N N . THR A 1 98 ? 14.524 -1.793 -15.698 1.00 76.06 98 THR A N 1
ATOM 781 C CA . THR A 1 98 ? 15.708 -2.616 -15.974 1.00 76.06 98 THR A CA 1
ATOM 782 C C . THR A 1 98 ? 15.334 -3.944 -16.619 1.00 76.06 98 THR A C 1
ATOM 784 O O . THR A 1 98 ? 16.005 -4.336 -17.556 1.00 76.06 98 THR A O 1
ATOM 787 N N . LEU A 1 99 ? 14.279 -4.630 -16.173 1.00 73.12 99 LEU A N 1
ATOM 788 C CA . LEU A 1 99 ? 13.867 -5.910 -16.755 1.00 73.12 99 LEU A CA 1
ATOM 789 C C . LEU A 1 99 ? 13.405 -5.752 -18.207 1.00 73.12 99 LEU A C 1
ATOM 791 O O . LEU A 1 99 ? 13.926 -6.438 -19.074 1.00 73.12 99 LEU A O 1
ATOM 795 N N . ILE A 1 100 ? 12.490 -4.815 -18.477 1.00 74.81 100 ILE A N 1
ATOM 796 C CA . ILE A 1 100 ? 12.010 -4.536 -19.844 1.00 74.81 100 ILE A CA 1
ATOM 797 C C . ILE A 1 100 ? 13.176 -4.166 -20.758 1.00 74.81 100 ILE A C 1
ATOM 799 O O . ILE A 1 100 ? 13.189 -4.503 -21.931 1.00 74.81 100 ILE A O 1
ATOM 803 N N . TYR A 1 101 ? 14.152 -3.451 -20.212 1.00 66.62 101 TYR A N 1
ATOM 804 C CA . TYR A 1 101 ? 15.289 -2.993 -20.978 1.00 66.62 101 TYR A CA 1
ATOM 805 C C . TYR A 1 101 ? 16.337 -4.088 -21.221 1.00 66.62 101 TYR A C 1
ATOM 807 O O . TYR A 1 101 ? 16.895 -4.191 -22.306 1.00 66.62 101 TYR A O 1
ATOM 815 N N . SER A 1 102 ? 16.695 -4.845 -20.183 1.00 66.56 102 SER A N 1
ATOM 816 C CA . SER A 1 102 ? 17.806 -5.804 -20.212 1.00 66.56 102 SER A CA 1
ATOM 817 C C . SER A 1 102 ? 17.436 -7.129 -20.871 1.00 66.56 102 SER A C 1
ATOM 819 O O . SER A 1 102 ? 18.336 -7.873 -21.252 1.00 66.56 102 SER A O 1
ATOM 821 N N . PHE A 1 103 ? 16.144 -7.434 -20.990 1.00 66.94 103 PHE A N 1
ATOM 822 C CA . PHE A 1 103 ? 15.648 -8.646 -21.628 1.00 66.94 103 PHE A CA 1
ATOM 823 C C . PHE A 1 103 ? 14.934 -8.268 -22.928 1.00 66.94 103 PHE A C 1
ATOM 825 O O . PHE A 1 103 ? 13.752 -7.951 -22.924 1.00 66.94 103 PHE A O 1
ATOM 832 N N . ASP A 1 104 ? 15.676 -8.297 -24.035 1.00 54.56 104 ASP A N 1
ATOM 833 C CA . ASP A 1 104 ? 15.177 -7.961 -25.379 1.00 54.56 104 ASP A CA 1
ATOM 834 C C . ASP A 1 104 ? 14.633 -9.187 -26.140 1.00 54.56 104 ASP A C 1
ATOM 836 O O . ASP A 1 104 ? 14.396 -9.125 -27.342 1.00 54.56 104 ASP A O 1
ATOM 840 N N . ARG A 1 105 ? 14.511 -10.356 -25.493 1.00 52.50 105 ARG A N 1
ATOM 841 C CA . ARG A 1 105 ? 14.269 -11.618 -26.209 1.00 52.50 105 ARG A CA 1
ATOM 842 C C . ARG A 1 105 ? 13.307 -12.569 -25.516 1.00 52.50 105 ARG A C 1
ATOM 844 O O . ARG A 1 105 ? 13.252 -12.646 -24.292 1.00 52.50 105 ARG A O 1
ATOM 851 N N . GLU A 1 106 ? 12.564 -13.235 -26.395 1.00 51.62 106 GLU A N 1
ATOM 852 C CA . GLU A 1 106 ? 11.451 -14.162 -26.219 1.00 51.62 106 GLU A CA 1
ATOM 853 C C . GLU A 1 106 ? 11.585 -15.055 -24.980 1.00 51.62 106 GLU A C 1
ATOM 855 O O . GLU A 1 106 ? 12.612 -15.692 -24.745 1.00 51.62 106 GLU A O 1
ATOM 860 N N . LEU A 1 107 ? 10.506 -15.110 -24.197 1.00 48.38 107 LEU A N 1
ATOM 861 C CA . LEU A 1 107 ? 10.272 -16.227 -23.292 1.00 48.38 107 LEU A CA 1
ATOM 862 C C . LEU A 1 107 ? 10.139 -17.470 -24.178 1.00 48.38 107 LEU A C 1
ATOM 864 O O . LEU A 1 107 ? 9.177 -17.568 -24.932 1.00 48.38 107 LEU A O 1
ATOM 868 N N . GLU A 1 108 ? 11.104 -18.387 -24.120 1.00 47.75 108 GLU A N 1
ATOM 869 C CA . GLU A 1 108 ? 10.904 -19.727 -24.672 1.00 47.75 108 GLU A CA 1
ATOM 870 C C . GLU A 1 108 ? 9.648 -20.324 -24.016 1.00 47.75 108 GLU A C 1
ATOM 872 O O . GLU A 1 108 ? 9.532 -20.352 -22.784 1.00 47.75 108 GLU A O 1
ATOM 877 N N . ASP A 1 109 ? 8.689 -20.752 -24.841 1.00 45.25 109 ASP A N 1
ATOM 878 C CA . ASP A 1 109 ? 7.457 -21.404 -24.399 1.00 45.25 109 ASP A CA 1
ATOM 879 C C . ASP A 1 109 ? 7.814 -22.624 -23.535 1.00 45.25 109 ASP A C 1
ATOM 881 O O . ASP A 1 109 ? 8.254 -23.656 -24.043 1.00 45.25 109 ASP A O 1
ATOM 885 N N . GLY A 1 110 ? 7.650 -22.524 -22.211 1.00 46.62 110 GLY A N 1
ATOM 886 C CA . GLY A 1 110 ? 7.923 -23.676 -21.344 1.00 46.62 110 GLY A CA 1
ATOM 887 C C . GLY A 1 110 ? 8.148 -23.452 -19.852 1.00 46.62 110 GLY A C 1
ATOM 888 O O . GLY A 1 110 ? 8.310 -24.439 -19.132 1.00 46.62 110 GLY A O 1
ATOM 889 N N . HIS A 1 111 ? 8.139 -22.220 -19.336 1.00 46.19 111 HIS A N 1
ATOM 890 C CA . HIS A 1 111 ? 8.370 -21.977 -17.902 1.00 46.19 111 HIS A CA 1
ATOM 891 C C . HIS A 1 111 ? 7.278 -21.151 -17.205 1.00 46.19 111 HIS A C 1
ATOM 893 O O . HIS A 1 111 ? 7.544 -20.384 -16.280 1.00 46.19 111 HIS A O 1
ATOM 899 N N . ASP A 1 112 ? 6.022 -21.395 -17.566 1.00 47.25 112 ASP A N 1
ATOM 900 C CA . ASP A 1 112 ? 4.863 -20.965 -16.785 1.00 47.25 112 ASP A CA 1
ATOM 901 C C . ASP A 1 112 ? 4.588 -21.964 -15.654 1.00 47.25 112 ASP A C 1
ATOM 903 O O . ASP A 1 112 ? 3.949 -22.986 -15.875 1.00 47.25 112 ASP A O 1
ATOM 907 N N . ALA A 1 113 ? 5.116 -21.693 -14.450 1.00 42.97 113 ALA A N 1
ATOM 908 C CA . ALA A 1 113 ? 4.479 -22.016 -13.152 1.00 42.97 113 ALA A CA 1
ATOM 909 C C . ALA A 1 113 ? 5.421 -21.944 -11.933 1.00 42.97 113 ALA A C 1
ATOM 911 O O . ALA A 1 113 ? 4.935 -21.972 -10.804 1.00 42.97 113 ALA A O 1
ATOM 912 N N . VAL A 1 114 ? 6.750 -21.861 -12.088 1.00 42.97 114 VAL A N 1
ATOM 913 C CA . VAL A 1 114 ? 7.650 -22.164 -10.946 1.00 42.97 114 VAL A CA 1
ATOM 914 C C . VAL A 1 114 ? 8.241 -20.934 -10.229 1.00 42.97 114 VAL A C 1
ATOM 916 O O . VAL A 1 114 ? 8.752 -21.070 -9.122 1.00 42.97 114 VAL A O 1
ATOM 919 N N . SER A 1 115 ? 8.092 -19.70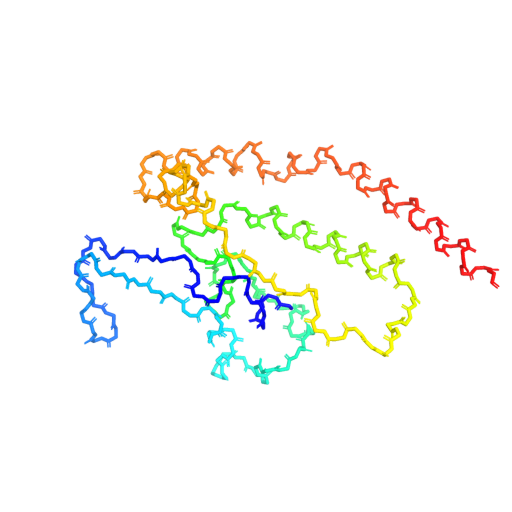3 -10.738 1.00 41.56 115 SER A N 1
ATOM 920 C CA . SER A 1 115 ? 8.770 -18.521 -10.149 1.00 41.56 115 SER A CA 1
ATOM 921 C C . SER A 1 115 ? 7.886 -17.548 -9.340 1.00 41.56 115 SER A C 1
ATOM 923 O O . SER A 1 115 ? 8.246 -16.392 -9.131 1.00 41.56 115 SER A O 1
ATOM 925 N N . CYS A 1 116 ? 6.712 -17.966 -8.850 1.00 38.00 116 CYS A N 1
ATOM 926 C CA . CYS A 1 116 ? 5.827 -17.084 -8.060 1.00 38.00 116 CYS A CA 1
ATOM 927 C C . CYS A 1 116 ? 5.268 -17.693 -6.765 1.00 38.00 116 CYS A C 1
ATOM 929 O O . CYS A 1 116 ? 4.303 -17.168 -6.203 1.00 38.00 116 CYS A O 1
ATOM 931 N N . ASN A 1 117 ? 5.885 -18.746 -6.226 1.00 30.98 117 ASN A N 1
ATOM 932 C CA . ASN A 1 117 ? 5.472 -19.254 -4.920 1.00 30.98 117 ASN A CA 1
ATOM 933 C C . ASN A 1 117 ? 6.046 -18.406 -3.779 1.00 30.98 117 ASN A C 1
ATOM 935 O O . ASN A 1 117 ? 7.255 -18.307 -3.574 1.00 30.98 117 ASN A O 1
ATOM 939 N N . ARG A 1 118 ? 5.141 -17.799 -3.004 1.00 36.88 118 ARG A N 1
ATOM 940 C CA . ARG A 1 118 ? 5.459 -17.178 -1.717 1.00 36.88 118 ARG A CA 1
ATOM 941 C C . ARG A 1 118 ? 5.653 -18.270 -0.675 1.00 36.88 118 ARG A C 1
ATOM 943 O O . ARG A 1 118 ? 4.713 -18.992 -0.357 1.00 36.88 118 ARG A O 1
ATOM 950 N N . ILE A 1 119 ? 6.831 -18.313 -0.070 1.00 43.47 119 ILE A N 1
ATOM 951 C CA . ILE A 1 119 ? 7.011 -18.949 1.234 1.00 43.47 119 ILE A CA 1
ATOM 952 C C . ILE A 1 119 ? 6.532 -17.938 2.280 1.00 43.47 119 ILE A C 1
ATOM 954 O O . ILE A 1 119 ? 7.017 -16.807 2.307 1.00 43.47 119 ILE A O 1
ATOM 958 N N . ILE A 1 120 ? 5.567 -18.319 3.122 1.00 46.72 120 ILE A N 1
ATOM 959 C CA . ILE A 1 120 ? 5.250 -17.585 4.354 1.00 46.72 120 ILE A CA 1
ATOM 960 C C . ILE A 1 120 ? 6.256 -18.074 5.401 1.00 46.72 120 ILE A C 1
ATOM 962 O O . ILE A 1 120 ? 6.163 -19.232 5.801 1.00 46.72 120 ILE A O 1
ATOM 966 N N . PRO A 1 121 ? 7.241 -17.265 5.829 1.00 51.59 121 PRO A N 1
ATOM 967 C CA . PRO A 1 121 ? 8.286 -17.781 6.698 1.00 51.59 121 PRO A CA 1
ATOM 968 C C . PRO A 1 121 ? 7.768 -17.922 8.133 1.00 51.59 121 PRO A C 1
ATOM 970 O O . PRO A 1 121 ? 7.391 -16.919 8.752 1.00 51.59 121 PRO A O 1
ATOM 973 N N . ASP A 1 122 ? 7.875 -19.121 8.714 1.00 53.25 122 ASP A N 1
ATOM 974 C CA . ASP A 1 122 ? 7.783 -19.330 10.173 1.00 53.25 122 ASP A CA 1
ATOM 975 C C . ASP A 1 122 ? 8.726 -18.383 10.946 1.00 53.25 122 ASP A C 1
ATOM 977 O O . ASP A 1 122 ? 8.443 -17.991 12.083 1.00 53.25 122 ASP A O 1
ATOM 981 N N . ALA A 1 123 ? 9.776 -17.903 10.261 1.00 53.28 123 ALA A N 1
ATOM 982 C CA . ALA A 1 123 ? 10.733 -16.889 10.694 1.00 53.28 123 ALA A CA 1
ATOM 983 C C . ALA A 1 123 ? 10.095 -15.643 11.352 1.00 53.28 123 ALA A C 1
ATOM 985 O O . ALA A 1 123 ? 10.668 -15.073 12.283 1.00 53.28 123 ALA A O 1
ATOM 986 N N . ILE A 1 124 ? 8.902 -15.215 10.905 1.00 54.25 124 ILE A N 1
ATOM 987 C CA . ILE A 1 124 ? 8.226 -14.022 11.453 1.00 54.25 124 ILE A CA 1
ATOM 988 C C . ILE A 1 124 ? 7.744 -14.255 12.899 1.00 54.25 124 ILE A C 1
ATOM 990 O O . ILE A 1 124 ? 7.688 -13.309 13.694 1.00 54.25 124 ILE A O 1
ATOM 994 N N . ARG A 1 125 ? 7.440 -15.506 13.277 1.00 55.28 125 ARG A N 1
ATOM 995 C CA . ARG A 1 125 ? 7.012 -15.869 14.640 1.00 55.28 125 ARG A CA 1
ATOM 996 C C . ARG A 1 125 ? 8.193 -16.235 15.539 1.00 55.28 125 ARG A C 1
ATOM 998 O O . ARG A 1 125 ? 8.174 -15.859 16.708 1.00 55.28 125 ARG A O 1
ATOM 1005 N N . THR A 1 126 ? 9.234 -16.877 15.007 1.00 52.31 126 THR A N 1
ATOM 1006 C CA . THR A 1 126 ? 10.379 -17.392 15.792 1.00 52.31 126 THR A CA 1
ATOM 1007 C C . THR A 1 126 ? 11.216 -16.326 16.501 1.00 52.31 126 THR A C 1
ATOM 1009 O O . THR A 1 126 ? 11.792 -16.621 17.540 1.00 52.31 126 THR A O 1
ATOM 1012 N N . LEU A 1 127 ? 11.280 -15.090 15.992 1.00 56.28 127 LEU A N 1
ATOM 1013 C CA . LEU A 1 127 ? 12.129 -14.024 16.561 1.00 56.28 127 LEU A CA 1
ATOM 1014 C C . LEU A 1 127 ? 11.339 -12.880 17.220 1.00 56.28 127 LEU A C 1
ATOM 1016 O O . LEU A 1 127 ? 11.876 -11.796 17.437 1.00 56.28 127 LEU A O 1
ATOM 1020 N N . ARG A 1 128 ? 10.045 -13.085 17.509 1.00 56.62 128 ARG A N 1
ATOM 1021 C CA . ARG A 1 128 ? 9.130 -12.032 18.001 1.00 56.62 128 ARG A CA 1
ATOM 1022 C C . ARG A 1 128 ? 9.071 -10.789 17.100 1.00 56.62 128 ARG A C 1
ATOM 1024 O O . ARG A 1 128 ? 8.730 -9.699 17.547 1.00 56.62 128 ARG A O 1
ATOM 1031 N N . HIS A 1 129 ? 9.335 -10.931 15.799 1.00 56.22 129 HIS A N 1
ATOM 1032 C CA . HIS A 1 129 ? 9.243 -9.810 14.857 1.00 56.22 129 HIS A CA 1
ATOM 1033 C C . HIS A 1 129 ? 7.833 -9.214 14.772 1.00 56.22 129 HIS A C 1
ATOM 1035 O O . HIS A 1 129 ? 7.693 -8.042 14.445 1.00 56.22 129 HIS A O 1
ATOM 1041 N N . HIS A 1 130 ? 6.793 -9.965 15.130 1.00 57.06 130 HIS A N 1
ATOM 1042 C CA . HIS A 1 130 ? 5.444 -9.422 15.291 1.00 57.06 130 HIS A CA 1
ATOM 1043 C C . HIS A 1 130 ? 5.330 -8.341 16.396 1.00 57.06 130 HIS A C 1
ATOM 1045 O O . HIS A 1 130 ? 4.431 -7.510 16.325 1.00 57.06 130 HIS A O 1
ATOM 1051 N N . GLU A 1 131 ? 6.241 -8.309 17.378 1.00 54.34 131 GLU A N 1
ATOM 1052 C CA . GLU A 1 131 ? 6.286 -7.303 18.457 1.00 54.34 131 GLU A CA 1
ATOM 1053 C C . GLU A 1 131 ? 7.113 -6.063 18.074 1.00 54.34 131 GLU A C 1
ATOM 1055 O O . GLU A 1 131 ? 6.855 -4.966 18.569 1.00 54.34 131 GLU A O 1
ATOM 1060 N N . LEU A 1 132 ? 8.110 -6.228 17.197 1.00 58.62 132 LEU A N 1
ATOM 1061 C CA . LEU A 1 132 ? 9.142 -5.213 16.931 1.00 58.62 132 LEU A CA 1
ATOM 1062 C C . LEU A 1 132 ? 9.120 -4.654 15.506 1.00 58.62 132 LEU A 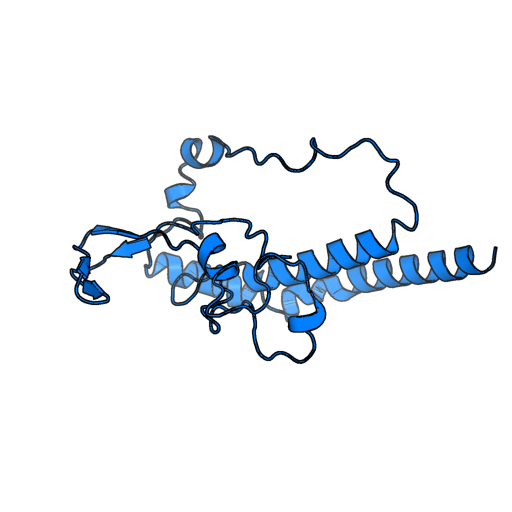C 1
ATOM 1064 O O . LEU A 1 132 ? 9.636 -3.564 15.259 1.00 58.62 132 LEU A O 1
ATOM 1068 N N . ALA A 1 133 ? 8.561 -5.384 14.543 1.00 63.97 133 ALA A N 1
ATOM 1069 C CA . ALA A 1 133 ? 8.556 -4.943 13.161 1.00 63.97 133 ALA A CA 1
ATOM 1070 C C . ALA A 1 133 ? 7.398 -3.973 12.914 1.00 63.97 133 ALA A C 1
ATOM 1072 O O . ALA A 1 133 ? 6.231 -4.267 13.174 1.00 63.97 133 ALA A O 1
ATOM 1073 N N . LEU A 1 134 ? 7.743 -2.830 12.321 1.00 62.06 134 LEU A N 1
ATOM 1074 C CA . LEU A 1 134 ? 6.841 -1.746 11.927 1.00 62.06 134 LEU A CA 1
ATOM 1075 C C . LEU A 1 134 ? 5.486 -2.169 11.322 1.00 62.06 134 LEU A C 1
ATOM 1077 O O . LEU A 1 134 ? 4.497 -1.504 11.636 1.00 62.06 134 LEU A O 1
ATOM 1081 N N . PRO A 1 135 ? 5.396 -3.218 10.474 1.00 61.78 135 PRO A N 1
ATOM 1082 C CA . PRO A 1 135 ? 4.117 -3.663 9.919 1.00 61.78 135 PRO A CA 1
ATOM 1083 C C . PRO A 1 135 ? 3.140 -4.243 10.955 1.00 61.78 135 PRO A C 1
ATOM 1085 O O . PRO A 1 135 ? 1.936 -4.186 10.739 1.00 61.78 135 PRO A O 1
ATOM 1088 N N . TRP A 1 136 ? 3.637 -4.796 12.064 1.00 58.72 136 TRP A N 1
ATOM 1089 C CA . TRP A 1 136 ? 2.848 -5.598 13.011 1.00 58.72 136 TRP A CA 1
ATOM 1090 C C . TRP A 1 136 ? 2.601 -4.906 14.360 1.00 58.72 136 TRP A C 1
ATOM 1092 O O . TRP A 1 136 ? 1.803 -5.382 15.164 1.00 58.72 136 TRP A O 1
ATOM 1102 N N . MET A 1 137 ? 3.248 -3.765 14.604 1.00 61.97 137 MET A N 1
ATOM 1103 C CA . MET A 1 137 ? 3.101 -3.004 15.846 1.00 61.97 137 MET A CA 1
ATOM 1104 C C . MET A 1 137 ? 1.736 -2.293 15.950 1.00 61.97 137 MET A C 1
ATOM 1106 O O . MET A 1 137 ? 1.251 -1.733 14.962 1.00 61.97 137 MET A O 1
ATOM 1110 N N . PRO A 1 138 ? 1.147 -2.196 17.159 1.00 59.81 138 PRO A N 1
ATOM 1111 C CA . PRO A 1 138 ? -0.059 -1.404 17.387 1.00 59.81 138 PRO A CA 1
ATOM 1112 C C . PRO A 1 138 ? 0.209 0.102 17.237 1.00 59.81 138 PRO A C 1
ATOM 1114 O O . PRO A 1 138 ? 1.322 0.587 17.488 1.00 59.81 138 PRO A O 1
ATOM 1117 N N . VAL A 1 139 ? -0.833 0.872 16.889 1.00 60.81 139 VAL A N 1
ATOM 1118 C CA . VAL A 1 139 ? -0.744 2.340 16.795 1.00 60.81 139 VAL A CA 1
ATOM 1119 C C . VAL A 1 139 ? -0.481 2.913 18.179 1.00 60.81 139 VAL A C 1
ATOM 1121 O O . VAL A 1 139 ? -1.360 3.039 19.019 1.00 60.81 139 VAL A O 1
ATOM 1124 N N . SER A 1 140 ? 0.765 3.291 18.406 1.00 67.69 140 SER A N 1
ATOM 1125 C CA . SER A 1 140 ? 1.271 3.782 19.684 1.00 67.69 140 SER A CA 1
ATOM 1126 C C . SER A 1 140 ? 2.180 4.988 19.457 1.00 67.69 140 SER A C 1
ATOM 1128 O O . SER A 1 140 ? 2.461 5.378 18.318 1.00 67.69 140 SER A O 1
ATOM 1130 N N . THR A 1 141 ? 2.641 5.617 20.536 1.00 70.62 141 THR A N 1
ATOM 1131 C CA . THR A 1 141 ? 3.732 6.604 20.478 1.00 70.62 141 THR A CA 1
ATOM 1132 C C . THR A 1 141 ? 4.984 5.997 19.843 1.00 70.62 141 THR A C 1
ATOM 1134 O O . THR A 1 141 ? 5.569 6.607 18.951 1.00 70.62 141 THR A O 1
ATOM 1137 N N . THR A 1 142 ? 5.329 4.760 20.203 1.00 68.56 142 THR A N 1
ATOM 1138 C CA . THR A 1 142 ? 6.475 4.030 19.644 1.00 68.56 142 THR A CA 1
ATOM 1139 C C . THR A 1 142 ? 6.347 3.814 18.137 1.00 68.56 142 THR A C 1
ATOM 1141 O O . THR A 1 142 ? 7.277 4.145 17.399 1.00 68.56 142 THR A O 1
ATOM 1144 N N . TRP A 1 143 ? 5.194 3.337 17.653 1.00 68.00 143 TRP A N 1
ATOM 1145 C CA . TRP A 1 143 ? 4.951 3.172 16.213 1.00 68.00 143 TRP A CA 1
ATOM 1146 C C . TRP A 1 143 ? 5.005 4.517 15.468 1.00 68.00 143 TRP A C 1
ATOM 1148 O O . TRP A 1 143 ? 5.627 4.616 14.410 1.00 68.00 143 TRP A O 1
ATOM 1158 N N . ARG A 1 144 ? 4.425 5.585 16.042 1.00 74.00 144 ARG A N 1
ATOM 1159 C CA . ARG A 1 144 ? 4.472 6.939 15.457 1.00 74.00 144 ARG A CA 1
ATOM 1160 C C . ARG A 1 144 ? 5.906 7.448 15.330 1.00 74.00 144 ARG A C 1
ATOM 1162 O O . ARG A 1 144 ? 6.252 7.998 14.287 1.00 74.00 144 ARG A O 1
ATOM 1169 N N . ASN A 1 145 ? 6.734 7.228 16.350 1.00 78.88 145 ASN A N 1
ATOM 1170 C CA . ASN A 1 145 ? 8.144 7.613 16.343 1.00 78.88 145 ASN A CA 1
ATOM 1171 C C . ASN A 1 145 ? 8.932 6.843 15.278 1.00 78.88 145 ASN A C 1
ATOM 1173 O O . ASN A 1 145 ? 9.621 7.466 14.473 1.00 78.88 145 ASN A O 1
ATOM 1177 N N . HIS A 1 146 ? 8.770 5.519 15.197 1.00 76.00 146 HIS A N 1
ATOM 1178 C CA . HIS A 1 146 ? 9.446 4.712 14.176 1.00 76.00 146 HIS A CA 1
ATOM 1179 C C . HIS A 1 146 ? 9.001 5.094 12.762 1.00 76.00 146 HIS A C 1
ATOM 1181 O O . HIS A 1 146 ? 9.840 5.314 11.891 1.00 76.00 146 HIS A O 1
ATOM 1187 N N . ARG A 1 147 ? 7.693 5.278 12.530 1.00 77.19 147 ARG A N 1
ATOM 1188 C CA . ARG A 1 147 ? 7.184 5.777 11.245 1.00 77.19 147 ARG A CA 1
ATOM 1189 C C . ARG A 1 147 ? 7.758 7.149 10.905 1.00 77.19 147 ARG A C 1
ATOM 1191 O O . ARG A 1 147 ? 8.105 7.384 9.751 1.00 77.19 147 ARG A O 1
ATOM 1198 N N . LYS A 1 148 ? 7.850 8.055 11.881 1.00 82.56 148 LYS A N 1
ATOM 1199 C CA . LYS A 1 148 ? 8.427 9.390 11.688 1.00 82.56 148 LYS A CA 1
ATOM 1200 C C . LYS A 1 148 ? 9.901 9.289 11.294 1.00 82.56 148 LYS A C 1
ATOM 1202 O O . LYS A 1 148 ? 10.284 9.922 10.320 1.00 82.56 148 LYS A O 1
ATOM 1207 N N . ILE A 1 149 ? 10.692 8.448 11.961 1.00 83.50 149 ILE A N 1
ATOM 1208 C CA . ILE A 1 149 ? 12.098 8.200 11.600 1.00 83.50 149 ILE A CA 1
ATOM 1209 C C . ILE A 1 149 ? 12.204 7.642 10.178 1.00 83.50 149 ILE A C 1
ATOM 1211 O O . ILE A 1 149 ? 12.947 8.185 9.362 1.00 83.50 149 ILE A O 1
ATOM 1215 N N . CYS A 1 150 ? 11.421 6.610 9.848 1.00 80.38 150 CYS A N 1
ATOM 1216 C CA . CYS A 1 150 ? 11.399 6.045 8.503 1.00 80.38 150 CYS A CA 1
ATOM 1217 C C . CYS A 1 150 ? 11.064 7.109 7.458 1.00 80.38 150 CYS A C 1
ATOM 1219 O O . CYS A 1 150 ? 11.829 7.298 6.522 1.00 80.38 150 CYS A O 1
ATOM 1221 N N . ASN A 1 151 ? 9.981 7.860 7.642 1.00 78.56 151 ASN A N 1
ATOM 1222 C CA . ASN A 1 151 ? 9.530 8.831 6.649 1.00 78.56 151 ASN A CA 1
ATOM 1223 C C . ASN A 1 151 ? 10.407 10.088 6.566 1.00 78.56 151 ASN A C 1
ATOM 1225 O O . ASN A 1 151 ? 10.475 10.675 5.493 1.00 78.56 151 ASN A O 1
ATOM 1229 N N . LEU A 1 152 ? 11.057 10.514 7.658 1.00 79.12 152 LEU A N 1
ATOM 1230 C CA . LEU A 1 152 ? 11.878 11.735 7.698 1.00 79.12 152 LEU A CA 1
ATOM 1231 C C . LEU A 1 152 ? 13.365 11.499 7.430 1.00 79.12 152 LEU A C 1
ATOM 1233 O O . LEU A 1 152 ? 14.061 12.428 7.023 1.00 79.12 152 LEU A O 1
ATOM 1237 N N . HIS A 1 153 ? 13.872 10.287 7.650 1.00 80.62 153 HIS A N 1
ATOM 1238 C CA . HIS A 1 153 ? 15.316 10.044 7.602 1.00 80.62 153 HIS A CA 1
ATOM 1239 C C . HIS A 1 153 ? 15.728 8.877 6.716 1.00 80.62 153 HIS A C 1
ATOM 1241 O O . HIS A 1 153 ? 16.823 8.929 6.164 1.00 80.62 153 HIS A O 1
ATOM 1247 N N . ILE A 1 154 ? 14.887 7.853 6.551 1.00 76.56 154 ILE A N 1
ATOM 1248 C CA . ILE A 1 154 ? 15.270 6.638 5.814 1.00 76.56 154 ILE A CA 1
ATOM 1249 C C . ILE A 1 154 ? 14.664 6.636 4.404 1.00 76.56 154 ILE A C 1
ATOM 1251 O O . ILE A 1 154 ? 15.358 6.396 3.423 1.00 76.56 154 ILE A O 1
ATOM 1255 N N . PHE A 1 155 ? 13.377 6.958 4.287 1.00 79.12 155 PHE A N 1
ATOM 1256 C CA . PHE A 1 155 ? 12.586 6.875 3.057 1.00 79.12 155 PHE A CA 1
ATOM 1257 C C . PHE A 1 155 ? 12.212 8.248 2.482 1.00 79.12 155 PHE A C 1
ATOM 1259 O O . PHE A 1 155 ? 11.280 8.351 1.682 1.00 79.12 155 PHE A O 1
ATOM 1266 N N . THR A 1 156 ? 12.927 9.313 2.860 1.00 78.06 156 THR A N 1
ATOM 1267 C CA . THR A 1 156 ? 12.768 10.611 2.189 1.00 78.06 156 THR A CA 1
ATOM 1268 C C . THR A 1 156 ? 13.277 10.545 0.761 1.00 78.06 156 THR A C 1
ATOM 1270 O O . THR A 1 156 ? 14.262 9.865 0.476 1.00 78.06 156 THR A O 1
ATOM 1273 N N . SER A 1 157 ? 12.657 11.323 -0.129 1.00 75.44 157 SER A N 1
ATOM 1274 C CA . SER A 1 157 ? 13.103 11.446 -1.520 1.00 75.44 157 SER A CA 1
ATOM 1275 C C . SER A 1 157 ? 14.591 11.775 -1.599 1.00 75.44 157 SER A C 1
ATOM 1277 O O . SER A 1 157 ? 15.320 11.038 -2.239 1.00 75.44 157 SER A O 1
ATOM 1279 N N . HIS A 1 158 ? 15.066 12.771 -0.843 1.00 78.00 158 HIS A N 1
ATOM 1280 C CA . HIS A 1 158 ? 16.481 13.151 -0.811 1.00 78.00 158 HIS A CA 1
ATOM 1281 C C . HIS A 1 158 ? 17.417 11.990 -0.432 1.00 78.00 158 HIS A C 1
ATOM 1283 O O . HIS A 1 158 ? 18.443 11.791 -1.070 1.00 78.00 158 HIS A O 1
ATOM 1289 N N . ARG A 1 159 ? 17.075 11.190 0.588 1.00 79.06 159 ARG A N 1
ATOM 1290 C CA . ARG A 1 159 ? 17.903 10.044 1.009 1.00 79.06 159 ARG A CA 1
ATOM 1291 C C . ARG A 1 159 ? 17.869 8.908 -0.004 1.00 79.06 159 ARG A C 1
ATOM 1293 O O . ARG A 1 159 ? 18.905 8.318 -0.286 1.00 79.06 159 ARG A O 1
ATOM 1300 N N . LEU A 1 160 ? 16.706 8.649 -0.594 1.00 74.12 160 LEU A N 1
ATOM 1301 C CA . LEU A 1 160 ? 16.569 7.685 -1.684 1.00 74.12 160 LEU A CA 1
ATOM 1302 C C . LEU A 1 160 ? 17.291 8.167 -2.958 1.00 74.12 160 LEU A C 1
ATOM 1304 O O . LEU A 1 160 ? 17.801 7.355 -3.731 1.00 74.12 160 LEU A O 1
ATOM 1308 N N . ASP A 1 161 ? 17.376 9.480 -3.162 1.00 77.88 161 ASP A N 1
ATOM 1309 C CA . ASP A 1 161 ? 18.048 10.135 -4.286 1.00 77.88 161 ASP A CA 1
ATOM 1310 C C . ASP A 1 161 ? 19.540 10.389 -4.063 1.00 77.88 161 ASP A C 1
ATOM 1312 O O . ASP A 1 161 ? 20.256 10.610 -5.031 1.00 77.88 161 ASP A O 1
ATOM 1316 N N . ALA A 1 162 ? 20.063 10.205 -2.850 1.00 80.25 162 ALA A N 1
ATOM 1317 C CA . ALA A 1 162 ? 21.507 10.235 -2.603 1.00 80.25 162 ALA A CA 1
ATOM 1318 C C . ALA A 1 162 ? 22.265 9.208 -3.470 1.00 80.25 162 ALA A C 1
ATOM 1320 O O . ALA A 1 162 ? 23.370 9.469 -3.934 1.00 80.25 162 ALA A O 1
ATOM 1321 N N . ASN A 1 163 ? 21.625 8.074 -3.776 1.00 72.31 163 ASN A N 1
ATOM 1322 C CA . ASN A 1 163 ? 22.145 7.054 -4.692 1.00 72.31 163 ASN A CA 1
ATOM 1323 C C . ASN A 1 163 ? 21.557 7.174 -6.112 1.00 72.31 163 ASN A C 1
ATOM 1325 O O . ASN A 1 163 ? 21.563 6.217 -6.886 1.00 72.31 163 ASN A O 1
ATOM 1329 N N . GLN A 1 164 ? 20.975 8.323 -6.472 1.00 75.38 164 GLN A N 1
ATOM 1330 C CA . GLN A 1 164 ? 20.433 8.555 -7.812 1.00 75.38 164 GLN A CA 1
ATOM 1331 C C . GLN A 1 164 ? 21.529 8.512 -8.872 1.00 75.38 164 GLN A C 1
ATOM 1333 O O . GLN A 1 164 ? 21.259 8.009 -9.957 1.00 75.38 164 GLN A O 1
ATOM 1338 N N . TYR A 1 165 ? 22.742 8.984 -8.566 1.00 78.12 165 TYR A N 1
ATOM 1339 C CA . TYR A 1 165 ? 23.853 8.942 -9.515 1.00 78.12 165 TYR A CA 1
ATOM 1340 C C . TYR A 1 165 ? 24.193 7.498 -9.905 1.00 78.12 165 TYR A C 1
ATOM 1342 O O . TYR A 1 165 ? 24.238 7.217 -11.088 1.00 78.12 165 TYR A O 1
ATOM 1350 N N . LEU A 1 166 ? 24.275 6.555 -8.954 1.00 74.25 166 LEU A N 1
ATOM 1351 C CA . LEU A 1 166 ? 24.506 5.132 -9.256 1.00 74.25 166 LEU A CA 1
ATOM 1352 C C . LEU A 1 166 ? 23.409 4.552 -10.150 1.00 74.25 166 LEU A C 1
ATOM 1354 O O . LEU A 1 166 ? 23.692 3.827 -11.100 1.00 74.25 166 LEU A O 1
ATOM 1358 N N . ARG A 1 167 ? 22.146 4.900 -9.871 1.00 76.06 167 ARG A N 1
ATOM 1359 C CA . ARG A 1 167 ? 21.008 4.484 -10.700 1.00 76.06 167 ARG A CA 1
ATOM 1360 C C . ARG A 1 167 ? 21.087 5.087 -12.102 1.00 76.06 167 ARG A C 1
ATOM 1362 O O . ARG A 1 167 ? 20.861 4.368 -13.065 1.00 76.06 167 ARG A O 1
ATOM 1369 N N . ARG A 1 168 ? 21.436 6.374 -12.221 1.00 75.44 168 ARG A N 1
ATOM 1370 C CA . ARG A 1 168 ? 21.641 7.065 -13.504 1.00 75.44 168 ARG A CA 1
ATOM 1371 C C . ARG A 1 168 ? 22.800 6.461 -14.277 1.00 75.44 168 ARG A C 1
ATOM 1373 O O . ARG A 1 168 ? 22.580 6.078 -15.408 1.00 75.44 168 ARG A O 1
ATOM 1380 N N . THR A 1 169 ? 23.963 6.277 -13.660 1.00 77.19 169 THR A N 1
ATOM 1381 C CA . THR A 1 169 ? 25.124 5.625 -14.275 1.00 77.19 169 THR A CA 1
ATOM 1382 C C . THR A 1 169 ? 24.761 4.237 -14.774 1.00 77.19 169 THR A C 1
ATOM 1384 O O . THR A 1 169 ? 25.125 3.880 -15.888 1.00 77.19 169 THR A O 1
ATOM 1387 N N . ARG A 1 170 ? 23.992 3.461 -13.997 1.00 74.69 170 ARG A N 1
ATOM 1388 C CA . ARG A 1 170 ? 23.555 2.143 -14.452 1.00 74.69 170 ARG A CA 1
ATOM 1389 C C . ARG A 1 170 ? 22.601 2.234 -15.638 1.00 74.69 170 ARG A C 1
ATOM 1391 O O . ARG A 1 170 ? 22.769 1.469 -16.571 1.00 74.69 170 ARG A O 1
ATOM 1398 N N . VAL A 1 171 ? 21.656 3.175 -15.627 1.00 75.25 171 VAL A N 1
ATOM 1399 C CA . VAL A 1 171 ? 20.749 3.440 -16.758 1.00 75.25 171 VAL A CA 1
ATOM 1400 C C . VAL A 1 171 ? 21.499 3.995 -17.978 1.00 75.25 171 VAL A C 1
ATOM 1402 O O . VAL A 1 171 ? 21.143 3.671 -19.098 1.00 75.25 171 VAL A O 1
ATOM 1405 N N . GLU A 1 172 ? 22.540 4.802 -17.800 1.00 78.31 172 GLU A N 1
ATOM 1406 C CA . GLU A 1 172 ? 23.352 5.379 -18.879 1.00 78.31 172 GLU A CA 1
ATOM 1407 C C . GLU A 1 172 ? 24.259 4.337 -19.533 1.00 78.31 172 GLU A C 1
ATOM 1409 O O . GLU A 1 172 ? 24.323 4.290 -20.757 1.00 78.31 172 GLU A O 1
ATOM 1414 N N . GLN A 1 173 ? 24.912 3.483 -18.735 1.00 71.50 173 GLN A N 1
ATOM 1415 C CA . GLN A 1 173 ? 25.637 2.306 -19.232 1.00 71.50 173 GLN A CA 1
ATOM 1416 C C . GLN A 1 173 ? 24.708 1.439 -20.072 1.00 71.50 173 GLN A C 1
ATOM 1418 O O . GLN A 1 173 ? 24.987 1.144 -21.225 1.00 71.50 173 GLN A O 1
ATOM 1423 N N . LEU A 1 174 ? 23.548 1.144 -19.499 1.00 61.31 174 LEU A N 1
ATOM 1424 C CA . LEU A 1 174 ? 22.494 0.379 -20.123 1.00 61.31 174 LEU A CA 1
ATOM 1425 C C . LEU A 1 174 ? 22.076 1.019 -21.472 1.00 61.31 174 LEU A C 1
ATOM 1427 O O . LEU A 1 174 ? 22.161 0.351 -22.497 1.00 61.31 174 LEU A O 1
ATOM 1431 N N . LEU A 1 175 ? 21.787 2.334 -21.502 1.00 74.00 175 LEU A N 1
ATOM 1432 C CA . LEU A 1 175 ? 21.511 3.145 -22.710 1.00 74.00 175 LEU A CA 1
ATOM 1433 C C . LEU A 1 175 ? 22.617 3.120 -23.768 1.00 74.00 175 LEU A C 1
ATOM 1435 O O . LEU A 1 175 ? 22.308 3.135 -24.964 1.00 74.00 175 LEU A O 1
ATOM 1439 N N . ALA A 1 176 ? 23.881 3.121 -23.354 1.00 76.00 176 ALA A N 1
ATOM 1440 C CA . ALA A 1 176 ? 25.013 3.005 -24.263 1.00 76.00 176 ALA A CA 1
ATOM 1441 C C . ALA A 1 176 ? 25.060 1.614 -24.909 1.00 76.00 176 ALA A C 1
ATOM 1443 O O . ALA A 1 176 ? 25.230 1.525 -26.127 1.00 76.00 176 ALA A O 1
ATOM 1444 N N . ASP A 1 177 ? 24.815 0.566 -24.122 1.00 67.69 177 ASP A N 1
ATOM 1445 C CA . ASP A 1 177 ? 24.814 -0.820 -24.585 1.00 67.69 177 ASP A CA 1
ATOM 1446 C C . ASP A 1 177 ? 23.713 -1.061 -25.635 1.00 67.69 177 ASP A C 1
ATOM 1448 O O . ASP A 1 177 ? 24.000 -1.622 -26.689 1.00 67.69 177 ASP A O 1
ATOM 1452 N N . VAL A 1 178 ? 22.483 -0.553 -25.455 1.00 58.47 178 VAL A N 1
ATOM 1453 C CA . VAL A 1 178 ? 21.443 -0.694 -26.506 1.00 58.47 178 VAL A CA 1
ATOM 1454 C C . VAL A 1 178 ? 21.782 0.075 -27.759 1.00 58.47 178 VAL A C 1
ATOM 1456 O O . VAL A 1 178 ? 21.629 -0.464 -28.844 1.00 58.47 178 VAL A O 1
ATOM 1459 N N . ARG A 1 179 ? 22.276 1.313 -27.661 1.00 73.56 179 ARG A N 1
ATOM 1460 C CA . ARG A 1 179 ? 22.665 2.065 -28.868 1.00 73.56 179 ARG A CA 1
ATOM 1461 C C . ARG A 1 179 ? 23.759 1.358 -29.660 1.00 73.56 179 ARG A C 1
ATOM 1463 O O . ARG A 1 179 ? 23.847 1.560 -30.870 1.00 73.56 179 ARG A O 1
ATOM 1470 N N . HIS A 1 180 ? 24.601 0.587 -28.979 1.00 70.62 180 HIS A N 1
ATOM 1471 C CA . HIS A 1 180 ? 25.595 -0.259 -29.612 1.00 70.62 180 HIS A CA 1
ATOM 1472 C C . HIS A 1 180 ? 24.942 -1.482 -30.276 1.00 70.62 180 HIS A C 1
ATOM 1474 O O . HIS A 1 180 ? 25.175 -1.706 -31.461 1.00 70.62 180 HIS A O 1
ATOM 1480 N N . SER A 1 181 ? 24.057 -2.192 -29.570 1.00 59.38 181 SER A N 1
ATOM 1481 C CA . SER A 1 181 ? 23.345 -3.372 -30.082 1.00 59.38 181 SER A CA 1
ATOM 1482 C C . SER A 1 181 ? 22.335 -3.076 -31.199 1.00 59.38 181 SER A C 1
ATOM 1484 O O . SER A 1 181 ? 22.132 -3.923 -32.051 1.00 59.38 181 SER A O 1
ATOM 1486 N N . SER A 1 182 ? 21.724 -1.886 -31.253 1.00 53.22 182 SER A N 1
ATOM 1487 C CA . SER A 1 182 ? 20.782 -1.482 -32.319 1.00 53.22 182 SER A CA 1
ATOM 1488 C C . SER A 1 182 ? 21.461 -1.036 -33.624 1.00 53.22 182 SER A C 1
ATOM 1490 O O . SER A 1 182 ? 20.778 -0.622 -34.559 1.00 53.22 182 SER A O 1
ATOM 1492 N N . ARG A 1 183 ? 22.800 -1.005 -33.663 1.00 53.00 183 ARG A N 1
ATOM 1493 C CA . ARG A 1 183 ? 23.604 -0.649 -34.848 1.00 53.00 183 ARG A CA 1
ATOM 1494 C C . ARG A 1 183 ? 24.243 -1.865 -35.528 1.00 53.00 183 ARG A C 1
ATOM 1496 O O . ARG A 1 183 ? 24.898 -1.677 -36.552 1.00 53.00 183 ARG A O 1
ATOM 1503 N N . VAL A 1 184 ? 24.081 -3.056 -34.952 1.00 40.56 184 VAL A N 1
ATOM 1504 C CA . VAL A 1 184 ? 24.492 -4.359 -35.499 1.00 40.56 184 VAL A CA 1
ATOM 1505 C C . VAL A 1 184 ? 23.239 -5.089 -35.959 1.00 40.56 184 VAL A C 1
ATOM 1507 O O . VAL A 1 184 ? 23.305 -5.715 -37.036 1.00 40.56 184 VAL A O 1
#